Protein AF-A0A7S1SZX0-F1 (afdb_monomer_lite)

Sequence (271 aa):
IRVMHKVGLTDFSFPAIAAAPATEDGSLAFDQLQNITADSVRAFMQRFASEGFFAKKHRCDVIPTANERESNYTGLMLENYRQYVEREKTRLGLSETEIREVDEYSFKKVAQKTWRDVLTLYTCRSCLHSLHLEDTLHKMVRRGDLADLLEEELMIVKVDVALTKTHPTNHIKELPAMKYTSARYRDFPNWFQGSPYEPEDIIQFIRAYHSMRHVEIPGEGPSPFSKKPDQKLHEETLDEELAALSDNLTDEEIEELEALARNVGIKRDEL

Secondary structure (DSSP, 8-state):
-HHHHHTTB-GGG-S--EE--SSSS-EEE--TTS---HHHHHHHHHHHHHH---TT-EEEPPPPPTTTHHHH--HHHHHHHHHHHHHHHHHHT--TTTSEE--HHHHHHHHHS-SSEEEEEEE-TTBHHHHHHHHHHHHHHHHTTTHHHHTTTEEEEEEETTTSPPPTTS---SBSEEEEE-SS-TTS-EE--S-TT-HHHHHHHHHHHHHGGGSPBTTTBS-TT---HHHHHHHHHHHHHHHHHHTT--HHHHHHHHHHHHHHT--TT--

Organism: NCBI:txid63592

pLDDT: mean 73.85, std 13.86, range [40.81, 93.0]

Structure (mmCIF, N/CA/C/O backbone):
data_AF-A0A7S1SZX0-F1
#
_entry.id   AF-A0A7S1SZX0-F1
#
loop_
_atom_site.group_PDB
_atom_site.id
_atom_site.type_symbol
_atom_site.label_atom_id
_atom_site.label_alt_id
_atom_site.label_comp_id
_atom_site.label_asym_id
_atom_site.label_entity_id
_atom_site.label_seq_id
_atom_site.pdbx_PDB_ins_code
_atom_site.Cartn_x
_atom_site.Cartn_y
_atom_site.Cartn_z
_atom_site.occupancy
_atom_site.B_iso_or_equiv
_atom_site.auth_seq_id
_atom_site.auth_comp_id
_atom_site.auth_asym_id
_atom_site.auth_atom_id
_atom_site.pdbx_PDB_model_num
ATOM 1 N N . ILE A 1 1 ? -3.420 -4.126 -22.432 1.00 55.62 1 ILE A N 1
ATOM 2 C CA . ILE A 1 1 ? -4.274 -3.944 -21.230 1.00 55.62 1 ILE A CA 1
ATOM 3 C C . ILE A 1 1 ? -4.473 -5.256 -20.456 1.00 55.62 1 ILE A C 1
ATOM 5 O O . ILE A 1 1 ? -3.985 -5.325 -19.340 1.00 55.62 1 ILE A O 1
ATOM 9 N N . ARG A 1 2 ? -5.048 -6.339 -21.025 1.00 65.00 2 ARG A N 1
ATOM 10 C CA . ARG A 1 2 ? -5.250 -7.615 -20.281 1.00 65.00 2 ARG A CA 1
ATOM 11 C C . ARG A 1 2 ? -3.979 -8.214 -19.655 1.00 65.00 2 ARG A C 1
ATOM 13 O O . ARG A 1 2 ? -4.051 -8.716 -18.545 1.00 65.00 2 ARG A O 1
ATOM 20 N N . VAL A 1 3 ? -2.834 -8.160 -20.344 1.00 74.25 3 VAL A N 1
ATOM 21 C CA . VAL A 1 3 ? -1.563 -8.696 -19.815 1.00 74.25 3 VAL A CA 1
ATOM 22 C C . VAL A 1 3 ? -1.000 -7.814 -18.702 1.00 74.25 3 VAL A C 1
ATOM 24 O O . VAL A 1 3 ? -0.639 -8.345 -17.666 1.00 74.25 3 VAL A O 1
ATOM 27 N N . MET A 1 4 ? -1.005 -6.487 -18.866 1.00 76.81 4 MET A N 1
ATOM 28 C CA . MET A 1 4 ? -0.530 -5.547 -17.838 1.00 76.81 4 MET A CA 1
ATOM 29 C C . MET A 1 4 ? -1.264 -5.724 -16.511 1.00 76.81 4 MET A C 1
ATOM 31 O O . MET A 1 4 ? -0.637 -5.735 -15.460 1.00 76.81 4 MET A O 1
ATOM 35 N N . HIS A 1 5 ? -2.579 -5.946 -16.574 1.00 74.12 5 HIS A N 1
ATOM 36 C CA . HIS A 1 5 ? -3.379 -6.164 -15.375 1.00 74.12 5 HIS A CA 1
ATOM 37 C C . HIS A 1 5 ? -3.003 -7.459 -14.653 1.00 74.12 5 HIS A C 1
ATOM 39 O O . HIS A 1 5 ? -2.970 -7.478 -13.430 1.00 74.12 5 HIS A O 1
ATOM 45 N N . LYS A 1 6 ? -2.674 -8.521 -15.401 1.00 74.88 6 LYS A N 1
ATOM 46 C CA . LYS A 1 6 ? -2.214 -9.793 -14.823 1.00 74.88 6 LYS A CA 1
ATOM 47 C C . LYS A 1 6 ? -0.873 -9.674 -14.106 1.00 74.88 6 LYS A C 1
ATOM 49 O O . LYS A 1 6 ? -0.583 -10.502 -13.253 1.00 74.88 6 LYS A O 1
ATOM 54 N N . VAL A 1 7 ? -0.060 -8.688 -14.485 1.00 80.50 7 VAL A N 1
ATOM 55 C CA . VAL A 1 7 ? 1.277 -8.476 -13.920 1.00 80.50 7 VAL A CA 1
ATOM 56 C C . VAL A 1 7 ? 1.372 -7.255 -13.007 1.00 80.50 7 VAL A C 1
ATOM 58 O O . VAL A 1 7 ? 2.465 -6.902 -12.582 1.00 80.50 7 VAL A O 1
ATOM 61 N N . GLY A 1 8 ? 0.251 -6.602 -12.693 1.00 78.00 8 GLY A N 1
ATOM 62 C CA . GLY A 1 8 ? 0.226 -5.491 -11.741 1.00 78.00 8 GLY A CA 1
ATOM 63 C C . GLY A 1 8 ? 0.706 -4.142 -12.259 1.00 78.00 8 GLY A C 1
ATOM 64 O O . GLY A 1 8 ? 0.993 -3.265 -11.447 1.00 78.00 8 GLY A O 1
ATOM 65 N N . LEU A 1 9 ? 0.814 -3.967 -13.576 1.00 84.31 9 LEU A N 1
ATOM 66 C CA . LEU A 1 9 ? 1.353 -2.754 -14.192 1.00 84.31 9 LEU A CA 1
ATOM 67 C C . LEU A 1 9 ? 0.237 -1.809 -14.652 1.00 84.31 9 LEU A C 1
ATOM 69 O O . LEU A 1 9 ? -0.795 -2.250 -15.171 1.00 84.31 9 LEU A O 1
ATOM 73 N N . THR A 1 10 ? 0.476 -0.507 -14.514 1.00 82.38 10 THR A N 1
ATOM 74 C CA . THR A 1 10 ? -0.382 0.571 -15.017 1.00 82.38 10 THR A CA 1
ATOM 75 C C . THR A 1 10 ? 0.235 1.239 -16.251 1.00 82.38 10 THR A C 1
ATOM 77 O O . THR A 1 10 ? 1.320 0.892 -16.712 1.00 82.38 10 THR A O 1
ATOM 80 N N . ASP A 1 11 ? -0.483 2.181 -16.856 1.00 82.00 11 ASP A N 1
ATOM 81 C CA . ASP A 1 11 ? 0.011 2.992 -17.975 1.00 82.00 11 ASP A CA 1
ATOM 82 C C . ASP A 1 11 ? 1.221 3.860 -17.596 1.00 82.00 11 ASP A C 1
ATOM 84 O O . ASP A 1 11 ? 2.090 4.099 -18.432 1.00 82.00 11 ASP A O 1
ATOM 88 N N . PHE A 1 12 ? 1.308 4.279 -16.332 1.00 82.94 12 PHE A N 1
ATOM 89 C CA . PHE A 1 12 ? 2.461 5.003 -15.798 1.00 82.94 12 PHE A CA 1
ATOM 90 C C . PHE A 1 12 ? 3.748 4.174 -15.830 1.00 82.94 12 PHE A C 1
ATOM 92 O O . PHE A 1 12 ? 4.839 4.729 -15.910 1.00 82.94 12 PHE A O 1
ATOM 99 N N . SER A 1 13 ? 3.629 2.846 -15.808 1.00 78.69 13 SER A N 1
ATOM 100 C CA . SER A 1 13 ? 4.773 1.948 -15.711 1.00 78.69 13 SER A CA 1
ATOM 101 C C . SER A 1 13 ? 5.669 1.932 -16.948 1.00 78.69 13 SER A C 1
ATOM 103 O O . SER A 1 13 ? 6.699 1.276 -16.900 1.00 78.69 13 SER A O 1
ATOM 105 N N . PHE A 1 14 ? 5.282 2.531 -18.080 1.00 80.75 14 PHE A N 1
ATOM 106 C CA . PHE A 1 14 ? 6.034 2.393 -19.329 1.00 80.75 14 PHE A CA 1
ATOM 107 C C . PHE A 1 14 ? 7.271 3.308 -19.390 1.00 80.75 14 PHE A C 1
ATOM 109 O O . PHE A 1 14 ? 7.132 4.517 -19.209 1.00 80.75 14 PHE A O 1
ATOM 116 N N . PRO A 1 15 ? 8.457 2.781 -19.768 1.00 84.25 15 PRO A N 1
ATOM 117 C CA . PRO A 1 15 ? 8.769 1.378 -20.085 1.00 84.25 15 PRO A CA 1
ATOM 118 C C . PRO A 1 15 ? 8.777 0.474 -18.840 1.00 84.25 15 PRO A C 1
ATOM 120 O O . PRO A 1 15 ? 9.346 0.849 -17.825 1.00 84.25 15 PRO A O 1
ATOM 123 N N . ALA A 1 16 ? 8.188 -0.727 -18.938 1.00 84.75 16 ALA A N 1
ATOM 124 C CA . ALA A 1 16 ? 7.945 -1.604 -17.789 1.00 84.75 16 ALA A CA 1
ATOM 125 C C . ALA A 1 16 ? 8.627 -2.972 -17.920 1.00 84.75 16 ALA A C 1
ATOM 127 O O . ALA A 1 16 ? 8.722 -3.524 -19.019 1.00 84.75 16 ALA A O 1
ATOM 128 N N . ILE A 1 17 ? 9.010 -3.557 -16.783 1.00 87.06 17 ILE A N 1
ATOM 129 C CA . ILE A 1 17 ? 9.506 -4.934 -16.677 1.00 87.06 17 ILE A CA 1
ATOM 130 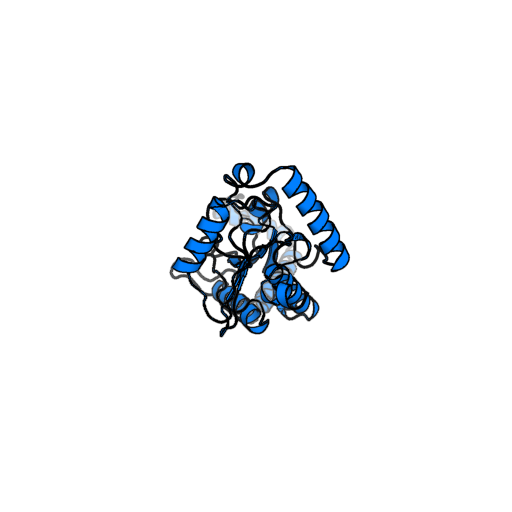C C . ILE A 1 17 ? 8.666 -5.674 -15.636 1.00 87.06 17 ILE A C 1
ATOM 132 O O . ILE A 1 17 ? 8.388 -5.157 -14.556 1.00 87.06 17 ILE A O 1
ATOM 136 N N . ALA A 1 18 ? 8.252 -6.892 -15.964 1.00 86.81 18 ALA A N 1
ATOM 137 C CA . ALA A 1 18 ? 7.593 -7.792 -15.031 1.00 86.81 18 ALA A CA 1
ATOM 138 C C . ALA A 1 18 ? 7.922 -9.245 -15.379 1.00 86.81 18 ALA A C 1
ATOM 140 O O . ALA A 1 18 ? 8.183 -9.573 -16.539 1.00 86.81 18 ALA A O 1
ATOM 141 N N . ALA A 1 19 ? 7.877 -10.109 -14.372 1.00 84.12 19 ALA A N 1
ATOM 142 C CA . ALA A 1 19 ? 8.055 -11.545 -14.499 1.00 84.12 19 ALA A CA 1
ATOM 143 C C . ALA A 1 19 ? 6.783 -12.265 -14.038 1.00 84.12 19 ALA A C 1
ATOM 145 O O . ALA A 1 19 ? 6.206 -11.933 -13.002 1.00 84.12 19 ALA A O 1
ATOM 146 N N . ALA A 1 20 ? 6.347 -13.260 -14.808 1.00 80.81 20 ALA A N 1
ATOM 147 C CA . ALA A 1 20 ? 5.232 -14.129 -14.456 1.00 80.81 20 ALA A CA 1
ATOM 148 C C . ALA A 1 20 ? 5.532 -15.564 -14.925 1.00 80.81 20 ALA A C 1
ATOM 150 O O . ALA A 1 20 ? 6.034 -15.736 -16.042 1.00 80.81 20 ALA A O 1
ATOM 151 N N . PRO A 1 21 ? 5.261 -16.590 -14.101 1.00 77.06 21 PRO A N 1
ATOM 152 C CA . PRO A 1 21 ? 5.378 -17.979 -14.520 1.00 77.06 21 PRO A CA 1
ATOM 153 C C . PRO A 1 21 ? 4.347 -18.319 -15.606 1.00 77.06 21 PRO A C 1
ATOM 155 O O . PRO A 1 21 ? 3.268 -17.739 -15.678 1.00 77.06 21 PRO A O 1
ATOM 158 N N . ALA A 1 22 ? 4.679 -19.283 -16.468 1.00 75.25 22 ALA A N 1
ATOM 159 C CA . ALA A 1 22 ? 3.806 -19.688 -17.573 1.00 75.25 22 ALA A CA 1
ATOM 160 C C . ALA A 1 22 ? 2.609 -20.552 -17.129 1.00 75.25 22 ALA A C 1
ATOM 162 O O . ALA A 1 22 ? 1.610 -20.623 -17.841 1.00 75.25 22 ALA A O 1
ATOM 163 N N . THR A 1 23 ? 2.727 -21.236 -15.988 1.00 67.00 23 THR A N 1
ATOM 164 C CA . THR A 1 23 ? 1.816 -22.310 -15.552 1.00 67.00 23 THR A CA 1
ATOM 165 C C . THR A 1 23 ? 1.086 -22.020 -14.246 1.00 67.00 23 THR A C 1
ATOM 167 O O . THR A 1 23 ? 0.228 -22.806 -13.857 1.00 67.00 23 THR A O 1
ATOM 170 N N . GLU A 1 24 ? 1.423 -20.931 -13.560 1.00 65.94 24 GLU A N 1
ATOM 171 C CA . GLU A 1 24 ? 0.892 -20.605 -12.238 1.00 65.94 24 GLU A CA 1
ATOM 172 C C . GLU A 1 24 ? 0.356 -19.177 -12.195 1.00 65.94 24 GLU A C 1
ATOM 174 O O . GLU A 1 24 ? 0.802 -18.304 -12.941 1.00 65.94 24 GLU A O 1
ATOM 179 N N . ASP A 1 25 ? -0.592 -18.942 -11.292 1.00 67.00 25 ASP A N 1
ATOM 180 C CA . ASP A 1 25 ? -1.078 -17.601 -11.001 1.00 67.00 25 ASP A CA 1
ATOM 181 C C . ASP A 1 25 ? -0.071 -16.884 -10.095 1.00 67.00 25 ASP A C 1
ATOM 183 O O . ASP A 1 25 ? 0.244 -17.348 -8.997 1.00 67.00 25 ASP A O 1
ATOM 187 N N . GLY A 1 26 ? 0.442 -15.746 -10.554 1.00 72.19 26 GLY A N 1
ATOM 188 C CA . GLY A 1 26 ? 1.372 -14.911 -9.803 1.00 72.19 26 GLY A CA 1
ATOM 189 C C . GLY A 1 26 ? 2.176 -13.995 -10.716 1.00 72.19 26 GLY A C 1
ATOM 190 O O . GLY A 1 26 ? 2.319 -14.244 -11.914 1.00 72.19 26 GLY A O 1
ATOM 191 N N . SER A 1 27 ? 2.693 -12.904 -10.162 1.00 79.38 27 SER A N 1
ATOM 192 C CA . SER A 1 27 ? 3.525 -11.968 -10.920 1.00 79.38 27 SER A CA 1
ATOM 193 C C . SER A 1 27 ? 4.370 -11.097 -10.005 1.00 79.38 27 SER A C 1
ATOM 195 O O . SER A 1 27 ? 3.894 -10.668 -8.949 1.00 79.38 27 SER A O 1
ATOM 197 N N . LEU A 1 28 ? 5.564 -10.748 -10.473 1.00 81.62 28 LEU A N 1
ATOM 198 C CA . LEU A 1 28 ? 6.422 -9.741 -9.866 1.00 81.62 28 LEU A CA 1
ATOM 199 C C . LEU A 1 28 ? 6.639 -8.590 -10.853 1.00 81.62 28 LEU A C 1
ATOM 201 O O . LEU A 1 28 ? 7.122 -8.811 -11.965 1.00 81.62 28 LEU A O 1
ATOM 205 N N . ALA A 1 29 ? 6.284 -7.374 -10.453 1.00 83.56 29 ALA A N 1
ATOM 206 C CA . ALA A 1 29 ? 6.548 -6.159 -11.221 1.00 83.56 29 ALA A CA 1
ATOM 207 C C . ALA A 1 29 ? 7.809 -5.454 -10.710 1.00 83.56 29 ALA A C 1
ATOM 209 O O . ALA A 1 29 ? 7.965 -5.290 -9.500 1.00 83.56 29 ALA A O 1
ATOM 210 N N . PHE A 1 30 ? 8.668 -5.014 -11.635 1.00 83.62 30 PHE A N 1
ATOM 211 C CA . PHE A 1 30 ? 9.829 -4.167 -11.348 1.00 83.62 30 PHE A CA 1
ATOM 212 C C . PHE A 1 30 ? 9.393 -2.814 -10.763 1.00 83.62 30 PHE A C 1
ATOM 214 O O . PHE A 1 30 ? 8.294 -2.339 -11.064 1.00 83.62 30 PHE A O 1
ATOM 221 N N . ASP A 1 31 ? 10.257 -2.184 -9.960 1.00 80.25 31 ASP A N 1
ATOM 222 C CA . ASP A 1 31 ? 10.017 -0.835 -9.441 1.00 80.25 31 ASP A CA 1
ATOM 223 C C . ASP A 1 31 ? 9.892 0.175 -10.591 1.00 80.25 31 ASP A C 1
ATOM 225 O O . ASP A 1 31 ? 10.854 0.543 -11.260 1.00 80.25 31 ASP A O 1
ATOM 229 N N . GLN A 1 32 ? 8.669 0.649 -10.802 1.00 77.06 32 GLN A N 1
ATOM 230 C CA . GLN A 1 32 ? 8.299 1.505 -11.925 1.00 77.06 32 GLN A CA 1
ATOM 231 C C . GLN A 1 32 ? 8.846 2.931 -11.816 1.00 77.06 32 GLN A C 1
ATOM 233 O O . GLN A 1 32 ? 8.782 3.690 -12.780 1.00 77.06 32 GLN A O 1
ATOM 238 N N . LEU A 1 33 ? 9.337 3.315 -10.639 1.00 78.12 33 LEU A N 1
ATOM 239 C CA . LEU A 1 33 ? 9.946 4.621 -10.408 1.00 78.12 33 LEU A CA 1
ATOM 240 C C . LEU A 1 33 ? 11.469 4.576 -10.562 1.00 78.12 33 LEU A C 1
ATOM 242 O O . LEU A 1 33 ? 12.102 5.627 -10.679 1.00 78.12 33 LEU A O 1
ATOM 246 N N . GLN A 1 34 ? 12.064 3.381 -10.585 1.00 79.50 34 GLN A N 1
ATOM 247 C CA . GLN A 1 34 ? 13.497 3.206 -10.763 1.00 79.50 34 GLN A CA 1
ATOM 248 C C . GLN A 1 34 ? 13.876 3.249 -12.248 1.00 79.50 34 GLN A C 1
ATOM 250 O O . GLN A 1 34 ? 13.193 2.708 -13.117 1.00 79.50 34 GLN A O 1
ATOM 255 N N . ASN A 1 35 ? 15.026 3.852 -12.552 1.00 80.06 35 ASN A N 1
ATOM 256 C CA . ASN A 1 35 ? 15.583 3.792 -13.900 1.00 80.06 35 ASN A CA 1
ATOM 257 C C . ASN A 1 35 ? 15.898 2.343 -14.306 1.00 80.06 35 ASN A C 1
ATOM 259 O O . ASN A 1 35 ? 16.597 1.608 -13.598 1.00 80.06 35 ASN A O 1
ATOM 263 N N . ILE A 1 36 ? 15.451 1.963 -15.502 1.00 84.56 36 ILE A N 1
ATOM 264 C CA . ILE A 1 36 ? 15.788 0.675 -16.106 1.00 84.56 36 ILE A CA 1
ATOM 265 C C . ILE A 1 36 ? 17.223 0.744 -16.631 1.00 84.56 36 ILE A C 1
ATOM 267 O O . ILE A 1 36 ? 17.510 1.385 -17.642 1.00 84.56 36 ILE A O 1
ATOM 271 N N . THR A 1 37 ? 18.130 0.066 -15.935 1.00 86.75 37 THR A N 1
ATOM 272 C CA . THR A 1 37 ? 19.538 -0.089 -16.306 1.00 86.75 37 THR A CA 1
ATOM 273 C C . THR A 1 37 ? 19.906 -1.569 -16.293 1.00 86.75 37 THR A C 1
ATOM 275 O O . THR A 1 37 ? 19.197 -2.395 -15.723 1.00 86.75 37 THR A O 1
ATOM 278 N N . ALA A 1 38 ? 21.031 -1.935 -16.909 1.00 88.31 38 ALA A N 1
ATOM 279 C CA . ALA A 1 38 ? 21.483 -3.327 -16.903 1.00 88.31 38 ALA A CA 1
ATOM 280 C C . ALA A 1 38 ? 21.668 -3.877 -15.474 1.00 88.31 38 ALA A C 1
ATOM 282 O O . ALA A 1 38 ? 21.374 -5.046 -15.225 1.00 88.31 38 ALA A O 1
ATOM 283 N N . ASP A 1 39 ? 22.117 -3.038 -14.537 1.00 86.75 39 ASP A N 1
ATOM 284 C CA . ASP A 1 39 ? 22.346 -3.445 -13.152 1.00 86.75 39 ASP A CA 1
ATOM 285 C C . ASP A 1 39 ? 21.042 -3.554 -12.354 1.00 86.75 39 ASP A C 1
ATOM 287 O O . ASP A 1 39 ? 20.872 -4.537 -11.631 1.00 86.75 39 ASP A O 1
ATOM 291 N N . SER A 1 40 ? 20.090 -2.626 -12.529 1.00 84.88 40 SER A N 1
ATOM 292 C CA . SER A 1 40 ? 18.790 -2.718 -11.846 1.00 84.88 40 SER A CA 1
ATOM 293 C C . SER A 1 40 ? 17.972 -3.912 -12.344 1.00 84.88 40 SER A C 1
ATOM 295 O O . SER A 1 40 ? 17.401 -4.652 -11.543 1.00 84.88 40 SER A O 1
ATOM 297 N N . VAL A 1 41 ? 18.022 -4.204 -13.648 1.00 87.94 41 VAL A N 1
ATOM 298 C CA . VAL A 1 41 ? 17.414 -5.416 -14.218 1.00 87.94 41 VAL A CA 1
ATOM 299 C C . VAL A 1 41 ? 18.107 -6.682 -13.716 1.00 87.94 41 VAL A C 1
ATOM 301 O O . VAL A 1 41 ? 17.434 -7.660 -13.395 1.00 87.94 41 VAL A O 1
ATOM 304 N N . ARG A 1 42 ? 19.442 -6.693 -13.602 1.00 88.88 42 ARG A N 1
ATOM 305 C CA . ARG A 1 42 ? 20.165 -7.847 -13.045 1.00 88.88 42 ARG A CA 1
ATOM 306 C C . ARG A 1 42 ? 19.752 -8.110 -11.598 1.00 88.88 42 ARG A C 1
ATOM 308 O O . ARG A 1 42 ? 19.496 -9.264 -11.262 1.00 88.88 42 ARG A O 1
ATOM 315 N N . ALA A 1 43 ? 19.659 -7.0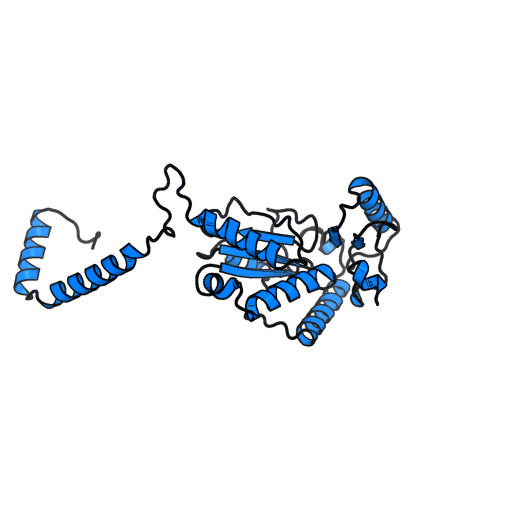67 -10.775 1.00 83.94 43 ALA A N 1
ATOM 316 C CA . ALA A 1 43 ? 19.216 -7.178 -9.387 1.00 83.94 43 ALA A CA 1
ATOM 317 C C . ALA A 1 43 ? 17.781 -7.725 -9.294 1.00 83.94 43 ALA A C 1
ATOM 319 O O . ALA A 1 43 ? 17.532 -8.669 -8.545 1.00 83.94 43 ALA A O 1
ATOM 320 N N . PHE A 1 44 ? 16.868 -7.212 -10.125 1.00 84.69 44 PHE A N 1
ATOM 321 C CA . PHE A 1 44 ? 15.498 -7.717 -10.235 1.00 84.69 44 PHE A CA 1
ATOM 322 C C . PHE A 1 44 ? 15.448 -9.209 -10.582 1.00 84.69 44 PHE A C 1
ATOM 324 O O . PHE A 1 44 ? 14.784 -9.992 -9.907 1.00 84.69 44 PHE A O 1
ATOM 331 N N . MET A 1 45 ? 16.203 -9.631 -11.601 1.00 86.31 45 MET A N 1
ATOM 332 C CA . MET A 1 45 ? 16.237 -11.031 -12.032 1.00 86.31 45 MET A CA 1
ATOM 333 C C . MET A 1 45 ? 16.874 -11.955 -10.986 1.00 86.31 45 MET A C 1
ATOM 335 O O . MET A 1 45 ? 16.423 -13.086 -10.815 1.00 86.31 45 MET A O 1
ATOM 339 N N . GLN A 1 46 ? 17.903 -11.490 -10.271 1.00 85.75 46 GLN A N 1
ATOM 340 C CA . GLN A 1 46 ? 18.510 -12.238 -9.165 1.00 85.75 46 GLN A CA 1
ATOM 341 C C . GLN A 1 46 ? 17.520 -12.438 -8.020 1.00 85.75 46 GLN A C 1
ATOM 343 O O . GLN A 1 46 ? 17.388 -13.554 -7.523 1.00 85.75 46 GLN A O 1
ATOM 348 N N . ARG A 1 47 ? 16.787 -11.382 -7.652 1.00 78.38 47 ARG A N 1
ATOM 349 C CA . ARG A 1 47 ? 15.744 -11.449 -6.629 1.00 78.38 47 ARG A CA 1
ATOM 350 C C . ARG A 1 47 ? 14.621 -12.396 -7.036 1.00 78.38 47 ARG A C 1
ATOM 352 O O . ARG A 1 47 ? 14.236 -13.258 -6.251 1.00 78.38 47 ARG A O 1
ATOM 359 N N . PHE A 1 48 ? 14.158 -12.286 -8.280 1.00 79.62 48 PHE A N 1
ATOM 360 C CA . PHE A 1 48 ? 13.181 -13.209 -8.851 1.00 79.62 48 PHE A CA 1
ATOM 361 C C . PHE A 1 48 ? 13.658 -14.668 -8.758 1.00 79.62 48 PHE A C 1
ATOM 363 O O . PHE A 1 48 ? 12.890 -15.542 -8.364 1.00 79.62 48 PHE A O 1
ATOM 370 N N . ALA A 1 49 ? 14.934 -14.931 -9.051 1.00 83.62 49 ALA A N 1
ATOM 371 C CA . ALA A 1 49 ? 15.507 -16.271 -8.962 1.00 83.62 49 ALA A CA 1
ATOM 372 C C . ALA A 1 49 ? 15.652 -16.788 -7.517 1.00 83.62 49 ALA A C 1
ATOM 374 O O . ALA A 1 49 ? 15.510 -17.989 -7.298 1.00 83.62 4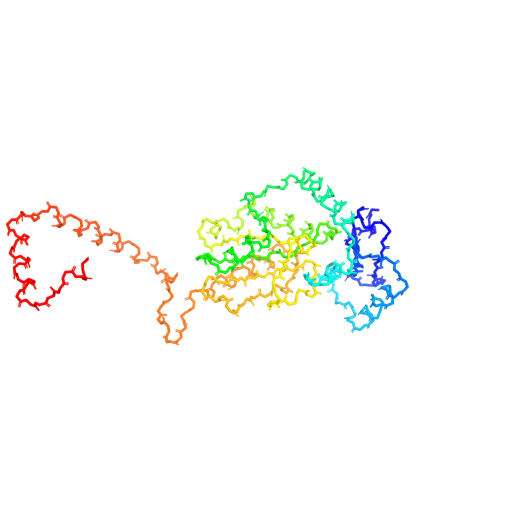9 ALA A O 1
ATOM 375 N N . SER A 1 50 ? 15.939 -15.920 -6.539 1.00 81.94 50 SER A N 1
ATOM 376 C CA . SER A 1 50 ? 16.140 -16.325 -5.139 1.00 81.94 50 SER A CA 1
ATOM 377 C C . SER A 1 50 ? 14.850 -16.436 -4.328 1.00 81.94 50 SER A C 1
ATOM 379 O O . SER A 1 50 ? 14.737 -17.317 -3.482 1.00 81.94 50 SER A O 1
ATOM 381 N N . GLU A 1 51 ? 13.898 -15.524 -4.538 1.00 74.56 51 GLU A N 1
ATOM 382 C CA . GLU A 1 51 ? 12.638 -15.483 -3.781 1.00 74.56 51 GLU A CA 1
ATOM 383 C C . GLU A 1 51 ? 11.552 -16.355 -4.422 1.00 74.56 51 GLU A C 1
ATOM 385 O O . GLU A 1 51 ? 10.635 -16.801 -3.730 1.00 74.56 51 GLU A O 1
ATOM 390 N N . GLY A 1 52 ? 11.666 -16.622 -5.727 1.00 67.50 52 GLY A N 1
ATOM 391 C CA . GLY A 1 52 ? 10.673 -17.362 -6.495 1.00 67.50 52 GLY A CA 1
ATOM 392 C C . GLY A 1 52 ? 9.307 -16.671 -6.529 1.00 67.50 52 GLY A C 1
ATOM 393 O O . GLY A 1 52 ? 9.152 -15.490 -6.212 1.00 67.50 52 GLY A O 1
ATOM 394 N N . PHE A 1 53 ? 8.288 -17.432 -6.922 1.00 68.06 53 PHE A N 1
ATOM 395 C CA . PHE A 1 53 ? 6.886 -17.056 -6.769 1.00 68.06 53 PHE A CA 1
ATOM 396 C C . PHE A 1 53 ? 6.225 -17.990 -5.756 1.00 68.06 53 PHE A C 1
ATOM 398 O O . PHE A 1 53 ? 6.509 -19.184 -5.701 1.00 68.06 53 PHE A O 1
ATOM 405 N N . PHE A 1 54 ? 5.306 -17.443 -4.967 1.00 59.94 54 PHE A N 1
ATOM 406 C CA . PHE A 1 54 ? 4.297 -18.253 -4.297 1.00 59.94 54 PHE A CA 1
ATOM 407 C C . PHE A 1 54 ? 3.034 -18.177 -5.147 1.00 59.94 54 PHE A C 1
ATOM 409 O O . PHE A 1 54 ? 2.640 -17.076 -5.543 1.00 59.94 54 PHE A O 1
ATOM 416 N N . ALA A 1 55 ? 2.393 -19.316 -5.400 1.00 54.41 55 ALA A N 1
ATOM 417 C CA . ALA A 1 55 ? 1.114 -19.352 -6.097 1.00 54.41 55 ALA A CA 1
ATOM 418 C C . ALA A 1 55 ? 0.129 -18.344 -5.473 1.00 54.41 55 ALA A C 1
ATOM 420 O O . ALA A 1 55 ? 0.019 -18.245 -4.247 1.00 54.41 55 ALA A O 1
ATOM 421 N N . LYS A 1 56 ? -0.572 -17.594 -6.330 1.00 57.2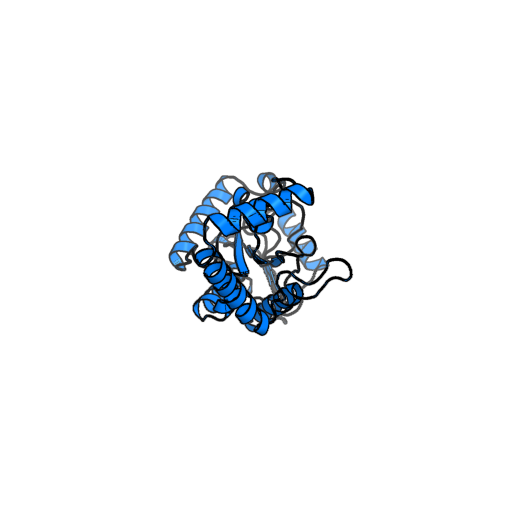8 56 LYS A N 1
ATOM 422 C CA . LYS A 1 56 ? -1.525 -16.519 -5.994 1.00 57.28 56 LYS A CA 1
ATOM 423 C C . LYS A 1 56 ? -0.915 -15.244 -5.400 1.00 57.28 56 LYS A C 1
ATOM 425 O O . LYS A 1 56 ? -1.665 -14.354 -4.998 1.00 57.28 56 LYS A O 1
ATOM 430 N N . LYS A 1 57 ? 0.415 -15.102 -5.349 1.00 64.38 57 LYS A N 1
ATOM 431 C CA . LYS A 1 57 ? 1.044 -13.852 -4.899 1.00 64.38 57 LYS A CA 1
ATOM 432 C C . LYS A 1 57 ? 1.349 -12.929 -6.075 1.00 64.38 57 LYS A C 1
ATOM 434 O O . LYS A 1 57 ? 2.121 -13.241 -6.979 1.00 64.38 57 LYS A O 1
ATOM 439 N N . HIS A 1 58 ? 0.742 -11.756 -6.009 1.00 68.44 58 HIS A N 1
ATOM 440 C CA . HIS A 1 58 ? 0.911 -10.648 -6.932 1.00 68.44 58 HIS A CA 1
ATOM 441 C C . HIS A 1 58 ? 1.630 -9.524 -6.192 1.00 68.44 58 HIS A C 1
ATOM 443 O O . HIS A 1 58 ? 1.090 -8.991 -5.224 1.00 68.44 58 HIS A O 1
ATOM 449 N N . ARG A 1 59 ? 2.863 -9.207 -6.596 1.00 71.69 59 ARG A N 1
ATOM 450 C CA . ARG A 1 59 ? 3.746 -8.310 -5.839 1.00 71.69 59 ARG A CA 1
ATOM 451 C C . ARG A 1 59 ? 4.353 -7.247 -6.741 1.00 71.69 59 ARG A C 1
ATOM 453 O O . ARG A 1 59 ? 4.728 -7.522 -7.880 1.00 71.69 59 ARG A O 1
ATOM 460 N N . CYS A 1 60 ? 4.445 -6.037 -6.216 1.00 72.94 60 CYS A N 1
ATOM 461 C CA . CYS A 1 60 ? 5.264 -4.974 -6.779 1.00 72.94 60 CYS A CA 1
ATOM 462 C C . CYS A 1 60 ? 6.531 -4.843 -5.930 1.00 72.94 60 CYS A C 1
ATOM 464 O O . CYS A 1 60 ? 6.459 -4.963 -4.700 1.00 72.94 60 CYS A O 1
ATOM 466 N N . ASP A 1 61 ? 7.675 -4.663 -6.594 1.00 67.38 61 ASP A N 1
ATOM 467 C CA . ASP A 1 61 ? 8.965 -4.574 -5.918 1.00 67.38 61 ASP A CA 1
ATOM 468 C C . ASP A 1 61 ? 9.058 -3.386 -4.959 1.00 67.38 61 ASP A C 1
ATOM 470 O O . ASP A 1 61 ? 8.328 -2.397 -5.061 1.00 67.38 61 ASP A O 1
ATOM 474 N N . VAL A 1 62 ? 9.946 -3.546 -3.976 1.00 62.78 62 VAL A N 1
ATOM 475 C CA . VAL A 1 62 ? 10.141 -2.609 -2.873 1.00 62.78 62 VAL A CA 1
ATOM 476 C C . VAL A 1 62 ? 10.575 -1.258 -3.405 1.00 62.78 62 VAL A C 1
ATOM 478 O O . VAL A 1 62 ? 11.574 -1.140 -4.107 1.00 62.78 62 VAL A O 1
ATOM 481 N N . ILE A 1 63 ? 9.843 -0.241 -2.973 1.00 60.59 63 ILE A N 1
ATOM 482 C CA . ILE A 1 63 ? 10.251 1.145 -3.114 1.00 60.59 63 ILE A CA 1
ATOM 483 C C . ILE A 1 63 ? 11.416 1.392 -2.138 1.00 60.59 63 ILE A C 1
ATOM 485 O O . ILE A 1 63 ? 11.301 1.008 -0.969 1.00 60.59 63 ILE A O 1
ATOM 489 N N . PRO A 1 64 ? 12.524 2.014 -2.583 1.00 57.38 64 PRO A N 1
ATOM 490 C CA . PRO A 1 64 ? 13.696 2.303 -1.771 1.00 57.38 64 PRO A CA 1
ATOM 491 C C . PRO A 1 64 ? 13.309 2.944 -0.441 1.00 57.38 64 PRO A C 1
ATOM 493 O O . PRO A 1 64 ? 12.371 3.748 -0.362 1.00 57.38 64 PRO A O 1
ATOM 496 N N . THR A 1 65 ? 14.052 2.616 0.615 1.00 55.38 65 THR A N 1
ATOM 497 C CA . THR A 1 65 ? 13.831 3.230 1.927 1.00 55.38 65 THR A CA 1
ATOM 498 C C . THR A 1 65 ? 13.957 4.756 1.839 1.00 55.38 65 THR A C 1
ATOM 500 O O . THR A 1 65 ? 14.531 5.307 0.899 1.00 55.38 65 THR A O 1
ATOM 503 N N . ALA A 1 66 ? 13.453 5.480 2.842 1.00 53.91 66 ALA A N 1
ATOM 504 C CA . ALA A 1 66 ? 13.480 6.947 2.861 1.00 53.91 66 ALA A CA 1
ATOM 505 C C . ALA A 1 66 ? 14.878 7.570 2.623 1.00 53.91 66 ALA A C 1
ATOM 507 O O . ALA A 1 66 ? 14.954 8.700 2.145 1.00 53.91 66 ALA A O 1
ATOM 508 N N . ASN A 1 67 ? 15.955 6.834 2.922 1.00 55.66 67 ASN A N 1
ATOM 509 C CA . ASN A 1 67 ? 17.347 7.247 2.707 1.00 55.66 67 ASN A CA 1
ATOM 510 C C . ASN A 1 67 ? 17.863 6.926 1.295 1.00 55.66 67 ASN A C 1
ATOM 512 O O . ASN A 1 67 ? 18.794 7.557 0.811 1.00 55.66 67 ASN A O 1
ATOM 516 N N . GLU A 1 68 ? 17.268 5.937 0.639 1.00 61.31 68 GLU A N 1
ATOM 517 C CA . GLU A 1 68 ? 17.646 5.467 -0.694 1.00 61.31 68 GLU A CA 1
ATOM 518 C C . GLU A 1 68 ? 16.797 6.138 -1.784 1.00 61.31 68 GLU A C 1
ATOM 520 O O . GLU A 1 68 ? 17.104 6.037 -2.968 1.00 61.31 68 GLU A O 1
ATOM 525 N N . ARG A 1 69 ? 15.729 6.853 -1.410 1.00 67.19 69 ARG A N 1
ATOM 526 C CA . ARG A 1 69 ? 14.844 7.531 -2.363 1.00 67.19 69 ARG A CA 1
ATOM 527 C C . ARG A 1 69 ? 15.582 8.567 -3.208 1.00 67.19 69 ARG A C 1
ATOM 529 O O . ARG A 1 69 ? 15.400 8.593 -4.417 1.00 67.19 69 ARG A O 1
ATOM 536 N N . GLU A 1 70 ? 16.418 9.397 -2.587 1.00 66.69 70 GLU A N 1
ATOM 537 C CA . GLU A 1 70 ? 17.157 10.462 -3.287 1.00 66.69 70 GLU A CA 1
ATOM 538 C C . GLU A 1 70 ? 18.229 9.907 -4.234 1.00 66.69 70 GLU A C 1
ATOM 540 O O . GLU A 1 70 ? 18.554 10.542 -5.234 1.00 66.69 70 GLU A O 1
ATOM 545 N N . SER A 1 71 ? 18.757 8.712 -3.950 1.00 67.75 71 SER A N 1
ATOM 546 C CA . SER A 1 71 ? 19.731 8.041 -4.814 1.00 67.75 71 SER A CA 1
ATOM 547 C C . SER A 1 71 ? 19.086 7.207 -5.924 1.00 67.75 71 SER A C 1
ATOM 549 O O . SER A 1 71 ? 19.738 6.954 -6.935 1.00 67.75 71 SER A O 1
ATOM 551 N N . ASN A 1 72 ? 17.822 6.798 -5.770 1.00 70.94 72 ASN A N 1
ATOM 552 C CA . ASN A 1 72 ? 17.125 5.951 -6.741 1.00 70.94 72 ASN A CA 1
ATOM 553 C C . ASN A 1 72 ? 16.140 6.712 -7.636 1.00 70.94 72 ASN A C 1
ATOM 555 O O . ASN A 1 72 ? 15.949 6.307 -8.783 1.00 70.94 72 ASN A O 1
ATOM 559 N N . TYR A 1 73 ? 15.540 7.804 -7.152 1.00 78.75 73 TYR A N 1
ATOM 560 C CA . TYR A 1 73 ? 14.525 8.568 -7.879 1.00 78.75 73 TYR A CA 1
ATOM 561 C C . TYR A 1 73 ? 14.959 10.007 -8.121 1.00 78.75 73 TYR A C 1
ATOM 563 O O . TYR A 1 73 ? 15.444 10.704 -7.232 1.00 78.75 73 TYR A O 1
ATOM 571 N N . THR A 1 74 ? 14.710 10.490 -9.335 1.00 80.44 74 THR A N 1
ATOM 572 C CA . THR A 1 74 ? 14.922 11.904 -9.656 1.00 80.44 74 THR A CA 1
ATOM 573 C C . THR A 1 74 ? 13.739 12.750 -9.179 1.00 80.44 74 THR A C 1
ATOM 575 O O . THR A 1 74 ? 12.599 12.281 -9.131 1.00 80.44 74 THR A O 1
ATOM 578 N N . GLY A 1 75 ? 13.979 14.034 -8.887 1.00 80.94 75 GLY A N 1
ATOM 579 C CA . GLY A 1 75 ? 12.902 14.970 -8.539 1.00 80.94 75 GLY A CA 1
ATOM 580 C C . GLY A 1 75 ? 11.822 15.074 -9.626 1.00 80.94 75 GLY A C 1
ATOM 581 O O . GLY A 1 75 ? 10.640 15.157 -9.308 1.00 80.94 75 GLY A O 1
ATOM 582 N N . LEU A 1 76 ? 12.215 14.977 -10.902 1.00 84.38 76 LEU A N 1
ATOM 583 C CA . LEU A 1 76 ? 11.292 14.973 -12.041 1.00 84.38 76 LEU A CA 1
ATOM 584 C C . LEU A 1 76 ? 10.394 13.724 -12.064 1.00 84.38 76 LEU A C 1
ATOM 586 O O . LEU A 1 76 ? 9.202 13.836 -12.333 1.00 84.38 76 LEU A O 1
ATOM 590 N N . MET A 1 77 ? 10.940 12.540 -11.764 1.00 83.31 77 MET A N 1
ATOM 591 C CA . MET A 1 77 ? 10.160 11.295 -11.704 1.00 83.31 77 MET A CA 1
ATOM 592 C C . MET A 1 77 ? 9.109 11.337 -10.597 1.00 83.31 77 MET A C 1
ATOM 594 O O . MET A 1 77 ? 7.957 10.980 -10.836 1.00 83.31 77 MET A O 1
ATOM 598 N N . LEU A 1 78 ? 9.486 11.819 -9.410 1.00 83.19 78 LEU A N 1
ATOM 599 C CA . LEU A 1 78 ? 8.548 11.983 -8.299 1.00 83.19 78 LEU A CA 1
ATOM 600 C C . LEU A 1 78 ? 7.452 12.998 -8.624 1.00 83.19 78 LEU A C 1
ATOM 602 O O . LEU A 1 78 ? 6.302 12.782 -8.258 1.00 83.19 78 LEU A O 1
ATOM 606 N N . GLU A 1 79 ? 7.780 14.075 -9.335 1.00 86.19 79 GLU A N 1
ATOM 607 C CA . GLU A 1 79 ? 6.790 15.071 -9.736 1.00 86.19 79 GLU A CA 1
ATOM 608 C C . GLU A 1 79 ? 5.801 14.525 -10.775 1.00 86.19 79 GLU A C 1
ATOM 610 O O . GLU A 1 79 ? 4.588 14.654 -10.604 1.00 86.19 79 GLU A O 1
ATOM 615 N N . ASN A 1 80 ? 6.294 13.817 -11.795 1.00 87.00 80 ASN A N 1
ATOM 616 C CA . ASN A 1 80 ? 5.439 13.119 -12.760 1.00 87.00 80 ASN A CA 1
ATOM 617 C C . ASN A 1 80 ? 4.534 12.092 -12.065 1.00 87.00 80 ASN A C 1
ATOM 619 O O . ASN A 1 80 ? 3.357 11.955 -12.403 1.00 87.00 80 ASN A O 1
ATOM 623 N N . TYR A 1 81 ? 5.075 11.385 -11.073 1.00 87.25 81 TYR A N 1
ATOM 624 C CA . TYR A 1 81 ? 4.314 10.434 -10.278 1.00 87.25 81 TYR A CA 1
ATOM 625 C C . TYR A 1 81 ? 3.231 11.117 -9.432 1.00 87.25 81 TYR A C 1
ATOM 627 O O . TYR A 1 81 ? 2.098 10.643 -9.414 1.00 87.25 81 TYR A O 1
ATOM 635 N N . ARG A 1 82 ? 3.511 12.266 -8.798 1.00 87.81 82 ARG A N 1
ATOM 636 C CA . ARG A 1 82 ? 2.485 13.049 -8.080 1.00 87.81 82 ARG A CA 1
ATOM 637 C C . ARG A 1 82 ? 1.342 13.465 -8.997 1.00 87.81 82 ARG A C 1
ATOM 639 O O . ARG A 1 82 ? 0.180 13.281 -8.648 1.00 87.81 82 ARG A O 1
ATOM 646 N N . GLN A 1 83 ? 1.659 13.973 -10.186 1.00 88.81 83 GLN A N 1
ATOM 647 C CA . GLN A 1 83 ? 0.640 14.349 -11.170 1.00 88.81 83 GLN A CA 1
ATOM 648 C C . GLN A 1 83 ? -0.213 13.145 -11.589 1.00 88.81 83 GLN A C 1
ATOM 650 O O . GLN A 1 83 ? -1.434 13.257 -11.719 1.00 88.81 83 GLN A O 1
ATOM 655 N N . TYR A 1 84 ? 0.415 11.979 -11.760 1.00 87.50 84 TYR A N 1
ATOM 656 C CA . TYR A 1 84 ? -0.289 10.729 -12.028 1.00 87.50 84 TYR A CA 1
ATOM 657 C C . TYR A 1 84 ? -1.217 10.321 -10.875 1.00 87.50 84 TYR A C 1
ATOM 659 O O . TYR A 1 84 ? -2.379 9.993 -11.115 1.00 87.50 84 TYR A O 1
ATOM 667 N N . VAL A 1 85 ? -0.735 10.384 -9.631 1.00 85.81 85 VAL A N 1
ATOM 668 C CA . VAL A 1 85 ? -1.510 10.068 -8.422 1.00 85.81 85 VAL A CA 1
ATOM 669 C C . VAL A 1 85 ? -2.768 10.930 -8.340 1.00 85.81 85 VAL A C 1
ATOM 671 O O . VAL A 1 85 ? -3.862 10.390 -8.187 1.00 85.81 85 VAL A O 1
ATOM 674 N N . GLU A 1 86 ? -2.641 12.247 -8.498 1.00 85.38 86 GLU A N 1
ATOM 675 C CA . 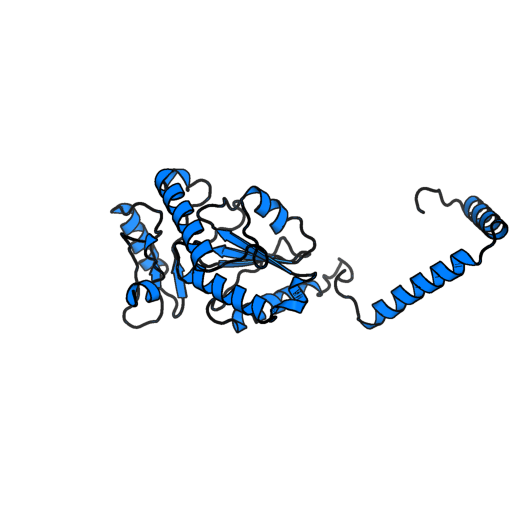GLU A 1 86 ? -3.778 13.174 -8.421 1.00 85.38 86 GLU A CA 1
ATOM 676 C C . GLU A 1 86 ? -4.807 12.938 -9.538 1.00 85.38 86 GLU A C 1
ATOM 678 O O . GLU A 1 86 ? -6.024 12.958 -9.310 1.00 85.38 86 GLU A O 1
ATOM 683 N N . ARG A 1 87 ? -4.332 12.610 -10.746 1.00 87.00 87 ARG A N 1
ATOM 684 C CA . ARG A 1 87 ? -5.197 12.211 -11.863 1.00 87.00 87 ARG A CA 1
ATOM 685 C C . ARG A 1 87 ? -5.982 10.939 -11.541 1.00 87.00 87 ARG A C 1
ATOM 687 O O . ARG A 1 87 ? -7.188 10.889 -11.785 1.00 87.00 87 ARG A O 1
ATOM 694 N N . GLU A 1 88 ? -5.324 9.922 -10.991 1.00 82.75 88 GLU A N 1
ATOM 695 C CA . GLU A 1 88 ? -5.965 8.649 -10.648 1.00 82.75 88 GLU A CA 1
ATOM 696 C C . GLU A 1 88 ? -6.935 8.778 -9.469 1.00 82.75 88 GLU A C 1
ATOM 698 O O . GLU A 1 88 ? -8.025 8.206 -9.526 1.00 82.75 88 GLU A O 1
ATOM 703 N N . LYS A 1 89 ? -6.602 9.578 -8.446 1.00 79.19 89 LYS A N 1
ATOM 704 C CA . LYS A 1 89 ? -7.523 9.921 -7.347 1.00 79.19 89 LYS A CA 1
ATOM 705 C C . LYS A 1 89 ? -8.818 10.520 -7.889 1.00 79.19 89 LYS A C 1
ATOM 707 O O . LYS A 1 89 ? -9.907 10.053 -7.551 1.00 79.19 89 LYS A O 1
ATOM 712 N N . THR A 1 90 ? -8.685 11.496 -8.788 1.00 82.06 90 THR A N 1
ATOM 713 C CA . THR A 1 90 ? -9.821 12.151 -9.449 1.00 82.06 90 THR A CA 1
ATOM 714 C C . THR A 1 90 ? -10.630 11.153 -10.281 1.00 82.06 90 THR A C 1
ATOM 716 O O . THR A 1 90 ? -11.854 11.108 -10.175 1.00 82.06 90 THR A O 1
ATOM 719 N N . ARG A 1 91 ? -9.960 10.306 -11.076 1.00 81.62 91 ARG A N 1
ATOM 720 C CA . ARG A 1 91 ? -10.603 9.304 -11.945 1.00 81.62 91 ARG A CA 1
ATOM 721 C C . ARG A 1 91 ? -11.400 8.260 -11.161 1.00 81.62 91 ARG A C 1
ATOM 723 O O . ARG A 1 91 ? -12.454 7.829 -11.622 1.00 81.62 91 ARG A O 1
ATOM 730 N N . LEU A 1 92 ? -10.874 7.819 -10.021 1.00 72.62 92 LEU A N 1
ATOM 731 C CA . LEU A 1 92 ? -11.475 6.776 -9.188 1.00 72.62 92 LEU A CA 1
ATOM 732 C C . LEU A 1 92 ? -12.486 7.324 -8.167 1.00 72.62 92 LEU A C 1
ATOM 734 O O . LEU A 1 92 ? -13.168 6.534 -7.516 1.00 72.62 92 LEU A O 1
ATOM 738 N N . GLY A 1 93 ? -12.606 8.650 -8.027 1.00 71.31 93 GLY A N 1
ATOM 739 C CA . GLY A 1 93 ? -13.511 9.273 -7.057 1.00 71.31 93 GLY A CA 1
ATOM 740 C C . GLY A 1 93 ? -13.193 8.860 -5.618 1.00 71.31 93 GLY A C 1
ATOM 741 O O . GLY A 1 93 ? -14.101 8.601 -4.824 1.00 71.31 93 GLY A O 1
ATOM 742 N N . LEU A 1 94 ? -11.905 8.711 -5.301 1.00 68.06 94 LEU A N 1
ATOM 743 C CA . LEU A 1 94 ? -11.460 8.277 -3.981 1.00 68.06 94 LEU A CA 1
ATOM 744 C C . LEU A 1 94 ? -11.572 9.450 -3.010 1.00 68.06 94 LEU A C 1
ATOM 746 O O . LEU A 1 94 ? -10.869 10.447 -3.153 1.00 68.06 94 LEU A O 1
ATOM 750 N N . SER A 1 95 ? -12.464 9.323 -2.028 1.00 64.88 95 SER A N 1
ATOM 751 C CA . SER A 1 95 ? -12.609 10.309 -0.960 1.00 64.88 95 SER A CA 1
ATOM 752 C C . SER A 1 95 ? -11.589 10.049 0.147 1.00 64.88 95 SER A C 1
ATOM 754 O O . SER A 1 95 ? -11.458 8.919 0.623 1.00 64.88 95 SER A O 1
ATOM 756 N N . GLU A 1 96 ? -10.912 11.099 0.610 1.00 67.19 96 GLU A N 1
ATOM 757 C CA . GLU A 1 96 ? -10.006 11.035 1.767 1.00 67.19 96 GLU A CA 1
ATOM 758 C C . GLU A 1 96 ? -10.751 10.914 3.110 1.00 67.19 96 GLU A C 1
ATOM 760 O O . GLU A 1 96 ? -10.123 10.750 4.154 1.00 67.19 96 GLU A O 1
ATOM 765 N N . THR A 1 97 ? -12.087 10.979 3.093 1.00 65.06 97 THR A N 1
ATOM 766 C CA . THR A 1 97 ? -12.926 10.929 4.300 1.00 65.06 97 THR A CA 1
ATOM 767 C C . THR A 1 97 ? -13.023 9.534 4.916 1.00 65.06 97 THR A C 1
ATOM 769 O O . THR A 1 97 ? -13.116 9.422 6.131 1.00 65.06 97 THR A O 1
ATOM 772 N N . GLU A 1 98 ? -13.015 8.479 4.094 1.00 71.94 98 GLU A N 1
ATOM 773 C CA . GLU A 1 98 ? -13.211 7.085 4.537 1.00 71.94 98 GLU A CA 1
ATOM 774 C C . GLU A 1 98 ? -11.880 6.382 4.834 1.00 71.94 98 GLU A C 1
ATOM 776 O O . GLU A 1 98 ? -11.736 5.686 5.835 1.00 71.94 98 GLU A O 1
ATOM 781 N N . ILE A 1 99 ? -10.896 6.576 3.952 1.00 83.62 99 ILE A N 1
ATOM 782 C CA . ILE A 1 99 ? -9.544 6.030 4.080 1.00 83.62 99 ILE A CA 1
ATOM 783 C C . ILE A 1 99 ? -8.576 7.197 3.976 1.00 83.62 99 ILE A C 1
ATOM 785 O O . ILE A 1 99 ? -8.331 7.737 2.890 1.00 83.62 99 ILE A O 1
ATOM 789 N N . ARG A 1 100 ? -8.019 7.583 5.123 1.00 82.75 100 ARG A N 1
ATOM 790 C CA . ARG A 1 100 ? -7.198 8.784 5.228 1.00 82.75 100 ARG A CA 1
ATOM 791 C C . ARG A 1 100 ? -5.811 8.541 4.649 1.00 82.75 100 ARG A C 1
ATOM 793 O O . ARG A 1 100 ? -5.089 7.653 5.101 1.00 82.75 100 ARG A O 1
ATOM 800 N N . GLU A 1 101 ? -5.411 9.358 3.683 1.00 84.06 101 GLU A N 1
ATOM 801 C CA . GLU A 1 101 ? -4.019 9.406 3.236 1.00 84.06 101 GLU A CA 1
ATOM 802 C C . GLU A 1 101 ? -3.175 10.127 4.289 1.00 84.06 101 GLU A C 1
ATOM 804 O O . GLU A 1 101 ? -3.555 11.193 4.780 1.00 84.06 101 GLU A O 1
ATOM 809 N N . VAL A 1 102 ? -2.056 9.524 4.693 1.00 80.19 102 VAL A N 1
ATOM 810 C CA . VAL A 1 102 ? -1.153 10.122 5.683 1.00 80.19 102 VAL A CA 1
ATOM 811 C C . VAL A 1 102 ? 0.217 10.401 5.075 1.00 80.19 102 VAL A C 1
ATOM 813 O O . VAL A 1 102 ? 0.842 9.546 4.443 1.00 80.19 102 VAL A O 1
ATOM 816 N N . ASP A 1 103 ? 0.683 11.627 5.296 1.00 75.44 103 ASP A N 1
ATOM 817 C CA . ASP A 1 103 ? 2.041 12.063 4.989 1.00 75.44 103 ASP A CA 1
ATOM 818 C C . ASP A 1 103 ? 3.020 11.667 6.109 1.00 75.44 103 ASP A C 1
ATOM 820 O O . ASP A 1 103 ? 2.645 11.061 7.113 1.00 75.44 103 ASP A O 1
ATOM 824 N N . GLU A 1 104 ? 4.299 12.004 5.951 1.00 72.12 104 GLU A N 1
ATOM 825 C CA . GLU A 1 104 ? 5.358 11.633 6.901 1.00 72.12 104 GLU A CA 1
ATOM 826 C C . GLU A 1 104 ? 5.086 12.169 8.318 1.00 72.12 104 GLU A C 1
ATOM 828 O O . GLU A 1 104 ? 5.209 11.448 9.315 1.00 72.12 104 GLU A O 1
ATOM 833 N N . TYR A 1 105 ? 4.662 13.430 8.413 1.00 68.06 105 TYR A N 1
ATOM 834 C CA . TYR A 1 105 ? 4.414 14.107 9.684 1.00 68.06 105 TYR A CA 1
ATOM 835 C C . TYR A 1 105 ? 3.160 13.580 10.386 1.00 68.06 105 TYR A C 1
ATOM 837 O O . TYR A 1 105 ? 3.130 13.440 11.616 1.00 68.06 105 TYR A O 1
ATOM 845 N N . SER A 1 106 ? 2.128 13.272 9.607 1.00 71.94 106 SER A N 1
ATOM 846 C CA . SER A 1 106 ? 0.855 12.740 10.076 1.00 71.94 106 SER A CA 1
ATOM 847 C C . SER A 1 106 ? 0.973 11.267 10.419 1.00 71.94 106 SER A C 1
ATOM 849 O O . SER A 1 106 ? 0.396 10.852 11.417 1.00 71.94 106 SER A O 1
ATOM 851 N N . PHE A 1 107 ? 1.776 10.490 9.688 1.00 71.12 107 PHE A N 1
ATOM 852 C CA . PHE A 1 107 ? 1.982 9.067 9.949 1.00 71.12 107 PHE A CA 1
ATOM 853 C C . PHE A 1 107 ? 2.465 8.829 11.378 1.00 71.12 107 PHE A C 1
ATOM 855 O O . PHE A 1 107 ? 1.898 8.002 12.083 1.00 71.12 107 PHE A O 1
ATOM 862 N N . LYS A 1 108 ? 3.443 9.598 11.874 1.00 69.69 108 LYS A N 1
ATOM 863 C CA . LYS A 1 108 ? 3.915 9.442 13.261 1.00 69.69 108 LYS A CA 1
ATOM 864 C C . LYS A 1 108 ? 2.820 9.752 14.287 1.00 69.69 108 LYS A C 1
ATOM 866 O O . LYS A 1 108 ? 2.699 9.058 15.291 1.00 69.69 108 LYS A O 1
ATOM 871 N N . LYS A 1 109 ? 2.007 10.783 14.047 1.00 71.44 109 LYS A N 1
ATOM 872 C CA . LYS A 1 109 ? 0.910 11.164 14.952 1.00 71.44 109 LYS A CA 1
ATOM 873 C C . LYS A 1 109 ? -0.222 10.133 14.925 1.00 71.44 109 LYS A C 1
ATOM 875 O O . LYS A 1 109 ? -0.680 9.704 15.977 1.00 71.44 109 LYS A O 1
ATOM 880 N N . VAL A 1 110 ? -0.628 9.714 13.732 1.00 72.06 110 VAL A N 1
ATOM 881 C CA . VAL A 1 110 ? -1.780 8.840 13.498 1.00 72.06 110 VAL A CA 1
ATOM 882 C C . VAL A 1 110 ? -1.446 7.365 13.714 1.00 72.06 110 VAL A C 1
ATOM 884 O O . VAL A 1 110 ? -2.304 6.610 14.124 1.00 72.06 110 VAL A O 1
ATOM 887 N N . ALA A 1 111 ? -0.214 6.916 13.504 1.00 64.88 111 ALA A N 1
ATOM 888 C CA . ALA A 1 111 ? 0.139 5.522 13.773 1.00 64.88 111 ALA A CA 1
ATOM 889 C C . ALA A 1 111 ? 0.534 5.284 15.241 1.00 64.88 111 ALA A C 1
ATOM 891 O O . ALA A 1 111 ? 0.423 4.160 15.715 1.00 64.88 111 ALA A O 1
ATOM 892 N N . GLN A 1 112 ? 1.022 6.308 15.961 1.00 64.75 112 GLN A N 1
ATOM 893 C CA . GLN A 1 112 ? 1.630 6.115 17.290 1.00 64.75 112 GLN A CA 1
ATOM 894 C C . GLN A 1 112 ? 0.908 6.803 18.450 1.00 64.75 112 GLN A C 1
ATOM 896 O O . GLN A 1 112 ? 1.234 6.494 19.592 1.00 64.75 112 GLN A O 1
ATOM 901 N N . LYS A 1 113 ? -0.012 7.750 18.216 1.00 65.25 113 LYS A N 1
ATOM 902 C CA . LYS A 1 113 ? -0.611 8.567 19.295 1.00 65.25 113 LYS A CA 1
ATOM 903 C C . LYS A 1 113 ? -2.139 8.544 19.341 1.00 65.25 113 LYS A C 1
ATOM 905 O O . LYS A 1 113 ? -2.735 9.450 19.911 1.00 65.25 113 LYS A O 1
ATOM 910 N N . THR A 1 114 ? -2.779 7.528 18.769 1.00 74.62 114 THR A N 1
ATOM 911 C CA . THR A 1 114 ? -4.248 7.413 18.784 1.00 74.62 114 THR A CA 1
ATOM 912 C C . THR A 1 114 ? -4.719 6.375 19.790 1.00 74.62 114 THR A C 1
ATOM 914 O O . THR A 1 114 ? -4.039 5.382 20.042 1.00 74.62 114 THR A O 1
ATOM 917 N N . TRP A 1 115 ? -5.888 6.625 20.370 1.00 80.38 115 TRP A N 1
ATOM 918 C CA . TRP A 1 115 ? -6.601 5.698 21.245 1.00 80.38 115 TRP A CA 1
ATOM 919 C C . TRP A 1 115 ? -7.385 4.626 20.467 1.00 80.38 115 TRP A C 1
ATOM 921 O O . TRP A 1 115 ? -7.886 3.689 21.078 1.00 80.38 115 TRP A O 1
ATOM 931 N N . ARG A 1 116 ? -7.458 4.750 19.134 1.00 86.50 116 ARG A N 1
ATOM 932 C CA . ARG A 1 116 ? -8.071 3.790 18.213 1.00 86.50 116 ARG A CA 1
ATOM 933 C C . ARG A 1 116 ? -7.042 2.792 17.697 1.00 86.50 116 ARG A C 1
ATOM 935 O O . ARG A 1 116 ? -5.848 3.102 17.602 1.00 86.50 116 ARG A O 1
ATOM 942 N N . ASP A 1 117 ? -7.515 1.613 17.324 1.00 89.12 117 ASP A N 1
ATOM 943 C CA . ASP A 1 117 ? -6.744 0.682 16.517 1.00 89.12 117 ASP A CA 1
ATOM 944 C C . ASP A 1 117 ? -6.520 1.285 15.121 1.00 89.12 117 ASP A C 1
ATOM 946 O O . ASP A 1 117 ? -7.337 2.054 14.611 1.00 89.12 117 ASP A O 1
ATOM 950 N N . VAL A 1 118 ? -5.392 0.966 14.493 1.00 89.81 118 VAL A N 1
ATOM 951 C CA . VAL A 1 118 ? -4.988 1.558 13.214 1.00 89.81 118 VAL A CA 1
ATOM 952 C C . VAL A 1 118 ? -4.673 0.462 12.208 1.00 89.81 118 VAL A C 1
ATOM 954 O O . VAL A 1 118 ? -3.673 -0.252 12.337 1.00 89.81 118 VAL A O 1
ATOM 957 N N . LEU A 1 119 ? -5.485 0.378 11.156 1.00 91.94 119 LEU A N 1
ATOM 958 C CA . LEU A 1 119 ? -5.189 -0.405 9.964 1.00 91.94 119 LEU A CA 1
ATOM 959 C C . LEU A 1 119 ? -4.400 0.466 8.985 1.00 91.94 119 LEU A C 1
ATOM 961 O O . LEU A 1 119 ? -4.925 1.413 8.407 1.00 91.94 119 LEU A O 1
ATOM 965 N N . THR A 1 120 ? -3.118 0.161 8.811 1.00 89.50 120 THR A N 1
ATOM 966 C CA . THR A 1 120 ? -2.230 0.858 7.877 1.00 89.50 120 THR A CA 1
ATOM 967 C C . THR A 1 120 ? -2.104 0.076 6.577 1.00 89.50 120 THR A C 1
ATOM 969 O O . THR A 1 120 ? -1.609 -1.052 6.581 1.00 89.50 120 THR A O 1
ATOM 972 N N . LEU A 1 121 ? -2.482 0.699 5.466 1.00 89.94 121 LEU A N 1
ATOM 973 C CA . LEU A 1 121 ? -2.241 0.215 4.115 1.00 89.94 121 LEU A CA 1
ATOM 974 C C . LEU A 1 121 ? -0.996 0.886 3.547 1.00 89.94 121 LEU A C 1
ATOM 976 O O . LEU A 1 121 ? -0.948 2.104 3.401 1.00 89.94 121 LEU A O 1
ATOM 980 N N . TYR A 1 122 ? -0.003 0.089 3.191 1.00 86.94 122 TYR A N 1
ATOM 981 C CA . TYR A 1 122 ? 1.163 0.523 2.440 1.00 86.94 122 TYR A CA 1
ATOM 982 C C . TYR A 1 122 ? 0.919 0.241 0.963 1.00 86.94 122 TYR A C 1
ATOM 984 O O . TYR A 1 122 ? 0.700 -0.904 0.551 1.00 86.94 122 TYR A O 1
ATOM 992 N N . THR A 1 123 ? 0.913 1.306 0.173 1.00 86.06 123 THR A N 1
ATOM 993 C CA . THR A 1 123 ? 0.442 1.288 -1.208 1.00 86.06 123 THR A CA 1
ATOM 994 C C . THR A 1 123 ? 1.349 2.116 -2.112 1.00 86.06 123 THR A C 1
ATOM 996 O O . THR A 1 123 ? 2.185 2.890 -1.649 1.00 86.06 123 THR A O 1
ATOM 999 N N . CYS A 1 124 ? 1.185 1.933 -3.416 1.00 83.88 124 CYS A N 1
ATOM 1000 C CA . CYS A 1 124 ? 1.755 2.773 -4.455 1.00 83.88 124 CYS A CA 1
ATOM 1001 C C . CYS A 1 124 ? 0.786 2.776 -5.642 1.00 83.88 124 CYS A C 1
ATOM 1003 O O . CYS A 1 124 ? 0.345 1.717 -6.090 1.00 83.88 124 CYS A O 1
ATOM 1005 N N . ARG A 1 125 ? 0.452 3.956 -6.166 1.00 83.56 125 ARG A N 1
ATOM 1006 C CA . ARG A 1 125 ? -0.475 4.139 -7.295 1.00 83.56 125 ARG A CA 1
ATOM 1007 C C . ARG A 1 125 ? 0.038 3.570 -8.605 1.00 83.56 125 ARG A C 1
ATOM 1009 O O . ARG A 1 125 ? -0.762 3.275 -9.486 1.00 83.56 125 ARG A O 1
ATOM 1016 N N . SER A 1 126 ? 1.349 3.410 -8.741 1.00 79.31 126 SER A N 1
ATOM 1017 C CA . SER A 1 126 ? 1.941 2.777 -9.917 1.00 79.31 126 SER A CA 1
ATOM 1018 C C . SER A 1 126 ? 1.673 1.257 -9.929 1.00 79.31 126 SER A C 1
ATOM 1020 O O . SER A 1 126 ? 1.627 0.625 -10.980 1.00 79.31 126 SER A O 1
ATOM 1022 N N . CYS A 1 127 ? 1.386 0.656 -8.771 1.00 82.00 127 CYS A N 1
ATOM 1023 C CA . CYS A 1 127 ? 1.076 -0.763 -8.637 1.00 82.00 127 CYS A CA 1
ATOM 1024 C C . CYS A 1 127 ? -0.439 -1.021 -8.736 1.00 82.00 127 CYS A C 1
ATOM 1026 O O . CYS A 1 127 ? -1.223 -0.603 -7.882 1.00 82.00 127 CYS A O 1
ATOM 1028 N N . LEU A 1 128 ? -0.877 -1.785 -9.741 1.00 81.25 128 LEU A N 1
ATOM 1029 C CA . LEU A 1 128 ? -2.306 -2.076 -9.915 1.00 81.25 128 LEU A CA 1
ATOM 1030 C C . LEU A 1 128 ? -2.879 -2.928 -8.768 1.00 81.25 128 LEU A C 1
ATOM 1032 O O . LEU A 1 128 ? -4.034 -2.752 -8.392 1.00 81.25 128 LEU A O 1
ATOM 1036 N N . HIS A 1 129 ? -2.083 -3.820 -8.176 1.00 82.38 129 HIS A N 1
ATOM 1037 C CA . HIS A 1 129 ? -2.512 -4.638 -7.032 1.00 82.38 129 HIS A CA 1
ATOM 1038 C C . HIS A 1 129 ? -2.785 -3.781 -5.790 1.00 82.38 129 HIS A C 1
ATOM 1040 O O . HIS A 1 129 ? -3.734 -4.021 -5.048 1.00 82.38 129 HIS A O 1
ATOM 1046 N N . SER A 1 130 ? -1.979 -2.737 -5.602 1.00 85.44 130 SER A N 1
ATOM 1047 C CA . SER A 1 130 ? -2.176 -1.714 -4.581 1.00 85.44 130 SER A CA 1
ATOM 1048 C C . SER A 1 130 ? -3.470 -0.930 -4.785 1.00 85.44 130 SER A C 1
ATOM 1050 O O . SER A 1 130 ? -4.230 -0.755 -3.833 1.00 85.44 130 SER A O 1
ATOM 1052 N N . LEU A 1 131 ? -3.762 -0.530 -6.026 1.00 83.38 131 LEU A N 1
ATOM 1053 C CA . LEU A 1 131 ? -5.039 0.098 -6.374 1.00 83.38 131 LEU A CA 1
ATOM 1054 C C . LEU A 1 131 ? -6.226 -0.840 -6.133 1.00 83.38 131 LEU A C 1
ATOM 1056 O O . LEU A 1 131 ? -7.272 -0.395 -5.671 1.00 83.38 131 LEU A O 1
ATOM 1060 N N . HIS A 1 132 ? -6.067 -2.131 -6.433 1.00 83.62 132 HIS A N 1
ATOM 1061 C CA . HIS A 1 132 ? -7.121 -3.115 -6.226 1.00 83.62 132 HIS A CA 1
ATOM 1062 C C . HIS A 1 132 ? -7.441 -3.320 -4.743 1.00 83.62 132 HIS A C 1
ATOM 1064 O O . HIS A 1 132 ? -8.610 -3.280 -4.377 1.00 83.62 132 HIS A O 1
ATOM 1070 N N . LEU A 1 133 ? -6.426 -3.484 -3.886 1.00 86.62 133 LEU A N 1
ATOM 1071 C CA . LEU A 1 133 ? -6.636 -3.595 -2.439 1.00 86.62 133 LEU A CA 1
ATOM 1072 C C . LEU A 1 133 ? -7.375 -2.368 -1.886 1.00 86.62 133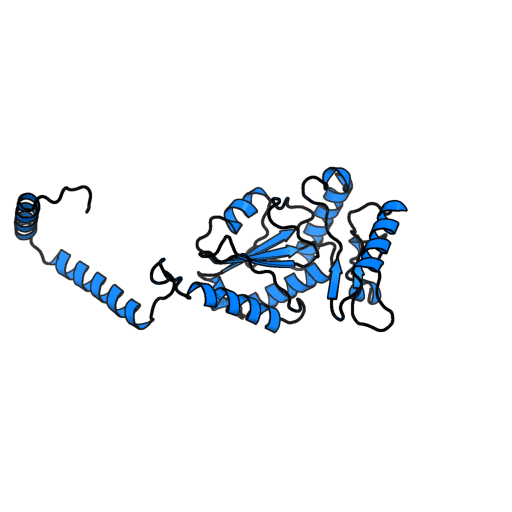 LEU A C 1
ATOM 1074 O O . LEU A 1 133 ? -8.290 -2.506 -1.077 1.00 86.62 133 LEU A O 1
ATOM 1078 N N . GLU A 1 134 ? -6.990 -1.169 -2.327 1.00 87.12 134 GLU A N 1
ATOM 1079 C CA . GLU A 1 134 ? -7.649 0.068 -1.908 1.00 87.12 134 GLU A CA 1
ATOM 1080 C C . GLU A 1 134 ? -9.115 0.127 -2.362 1.00 87.12 134 GLU A C 1
ATOM 1082 O O . GLU A 1 134 ? -9.987 0.457 -1.560 1.00 87.12 134 GLU A O 1
ATOM 1087 N N . ASP A 1 135 ? -9.403 -0.226 -3.617 1.00 85.56 135 ASP A N 1
ATOM 1088 C CA . ASP A 1 135 ? -10.773 -0.298 -4.141 1.00 85.56 135 ASP A CA 1
ATOM 1089 C C . ASP A 1 135 ? -11.619 -1.332 -3.381 1.00 85.56 135 ASP A C 1
ATOM 1091 O O . ASP A 1 135 ? -12.753 -1.044 -2.993 1.00 85.56 135 ASP A O 1
ATOM 1095 N N . THR A 1 136 ? -11.059 -2.512 -3.106 1.00 88.12 136 THR A N 1
ATOM 1096 C CA . THR A 1 136 ? -11.704 -3.548 -2.292 1.00 88.12 136 THR A CA 1
ATOM 1097 C C . THR A 1 136 ? -12.047 -3.018 -0.904 1.00 88.12 136 THR A C 1
ATOM 1099 O O . THR A 1 136 ? -13.191 -3.152 -0.470 1.00 88.12 136 THR A O 1
ATOM 1102 N N . LEU A 1 137 ? -11.111 -2.341 -0.236 1.00 89.69 137 LEU A N 1
ATOM 1103 C CA . LEU A 1 137 ? -11.357 -1.807 1.099 1.00 89.69 137 LEU A CA 1
ATOM 1104 C C . LEU A 1 137 ? -12.393 -0.675 1.094 1.00 89.69 137 LEU A C 1
ATOM 1106 O O . LEU A 1 137 ? -13.293 -0.681 1.928 1.00 89.69 137 LEU A O 1
ATOM 1110 N N . HIS A 1 138 ? -12.349 0.248 0.128 1.00 87.12 138 HIS A N 1
ATOM 1111 C CA . HIS A 1 138 ? -13.398 1.267 -0.016 1.00 87.12 138 HIS A CA 1
ATOM 1112 C C . HIS A 1 138 ? -14.777 0.642 -0.251 1.00 87.12 138 HIS A C 1
ATOM 1114 O O . HIS A 1 138 ? -15.767 1.098 0.320 1.00 87.12 138 HIS A O 1
ATOM 1120 N N . LYS A 1 139 ? -14.868 -0.416 -1.067 1.00 87.50 139 LYS A N 1
ATOM 1121 C CA . LYS A 1 139 ? -16.128 -1.145 -1.267 1.00 87.50 139 LYS A CA 1
ATOM 1122 C C . LYS A 1 139 ? -16.633 -1.760 0.032 1.00 87.50 139 LYS A C 1
ATOM 1124 O O . LYS A 1 139 ? -17.824 -1.649 0.300 1.00 87.50 139 LYS A O 1
ATOM 1129 N N . MET A 1 140 ? -15.758 -2.359 0.835 1.00 90.25 140 MET A N 1
ATOM 1130 C CA . MET A 1 140 ? -16.125 -2.917 2.141 1.00 90.25 140 MET A CA 1
ATOM 1131 C C . MET A 1 140 ? -16.646 -1.835 3.095 1.00 90.25 140 MET A C 1
ATOM 1133 O O . MET A 1 140 ? -17.703 -2.002 3.702 1.00 90.25 140 MET A O 1
ATOM 1137 N N . VAL A 1 141 ? -15.963 -0.686 3.163 1.00 89.31 141 VAL A N 1
ATOM 1138 C CA . VAL A 1 141 ? -16.395 0.465 3.975 1.00 89.31 141 VAL A CA 1
ATOM 1139 C C . VAL A 1 141 ? -17.773 0.960 3.533 1.00 89.31 141 VAL A C 1
ATOM 1141 O O . VAL A 1 141 ? -18.677 1.072 4.356 1.00 89.31 141 VAL A O 1
ATOM 1144 N N . ARG A 1 142 ? -17.982 1.174 2.228 1.00 87.00 142 ARG A N 1
ATOM 1145 C CA . ARG A 1 142 ? -19.267 1.651 1.681 1.00 87.00 142 ARG A CA 1
ATOM 1146 C C . ARG A 1 142 ? -20.414 0.658 1.851 1.00 87.00 142 ARG A C 1
ATOM 1148 O O . ARG A 1 142 ? -21.566 1.075 1.923 1.00 87.00 142 ARG A O 1
ATOM 1155 N N . ARG A 1 143 ? -20.121 -0.645 1.878 1.00 89.50 143 ARG A N 1
ATOM 1156 C CA . ARG A 1 143 ? -21.116 -1.697 2.150 1.00 89.50 143 ARG A CA 1
ATOM 1157 C C . ARG A 1 143 ? -21.489 -1.788 3.630 1.00 89.50 143 ARG A C 1
ATOM 1159 O O . ARG A 1 143 ? -22.513 -2.388 3.935 1.00 89.50 143 ARG A O 1
ATOM 1166 N N . GLY A 1 144 ? -20.701 -1.174 4.514 1.00 88.25 144 GLY A N 1
ATOM 1167 C CA . GLY A 1 144 ? -20.914 -1.199 5.957 1.00 88.25 144 GLY A CA 1
ATOM 1168 C C . GLY A 1 144 ? -20.292 -2.408 6.657 1.00 88.25 144 GLY A C 1
ATOM 1169 O O . GLY A 1 144 ? -20.599 -2.643 7.820 1.00 88.25 144 GLY A O 1
ATOM 1170 N N . ASP A 1 145 ? -19.394 -3.149 5.996 1.00 89.12 145 ASP A N 1
ATOM 1171 C CA . ASP A 1 145 ? -18.788 -4.376 6.546 1.00 89.12 145 ASP A CA 1
ATOM 1172 C C . ASP A 1 145 ? -17.941 -4.113 7.814 1.00 89.12 145 ASP A C 1
ATOM 1174 O O . ASP A 1 145 ? -17.665 -5.032 8.588 1.00 89.12 145 ASP A O 1
ATOM 1178 N N . LEU A 1 146 ? -17.521 -2.855 8.007 1.00 88.69 146 LEU A N 1
ATOM 1179 C CA . LEU A 1 146 ? -16.686 -2.362 9.110 1.00 88.69 146 LEU A CA 1
ATOM 1180 C C . LEU A 1 146 ? -17.332 -1.182 9.865 1.00 88.69 146 LEU A C 1
ATOM 1182 O O . LEU A 1 146 ? -16.626 -0.441 10.549 1.00 88.69 146 LEU A O 1
ATOM 1186 N N . ALA A 1 147 ? -18.635 -0.941 9.681 1.00 86.25 147 ALA A N 1
ATOM 1187 C CA . ALA A 1 147 ? -19.302 0.248 10.222 1.00 86.25 147 ALA A CA 1
ATOM 1188 C C . ALA A 1 147 ? -19.211 0.324 11.756 1.00 86.25 147 ALA A C 1
ATOM 1190 O O . ALA A 1 147 ? -18.887 1.377 12.296 1.00 86.25 147 ALA A O 1
ATOM 1191 N N . ASP A 1 148 ? -19.398 -0.814 12.425 1.00 84.62 148 ASP A N 1
ATOM 1192 C CA . ASP A 1 148 ? -19.288 -0.986 13.876 1.00 84.62 148 ASP A CA 1
ATOM 1193 C C . ASP A 1 148 ? -17.914 -0.579 14.425 1.00 84.62 148 ASP A C 1
ATOM 1195 O O . ASP A 1 148 ? -17.815 0.052 15.474 1.00 84.62 148 ASP A O 1
ATOM 1199 N N . LEU A 1 149 ? -16.846 -0.901 13.694 1.00 85.50 149 LEU A N 1
ATOM 1200 C CA . LEU A 1 149 ? -15.482 -0.603 14.121 1.00 85.50 149 LEU A CA 1
ATOM 1201 C C . LEU A 1 149 ? -15.072 0.841 13.806 1.00 85.50 149 LEU A C 1
ATOM 1203 O O . LEU A 1 149 ? -14.328 1.451 14.570 1.00 85.50 149 LEU A O 1
ATOM 1207 N N . LEU A 1 150 ? -15.507 1.400 12.674 1.00 83.94 150 LEU A N 1
ATOM 1208 C CA . LEU A 1 150 ? -15.012 2.691 12.175 1.00 83.94 150 LEU A CA 1
ATOM 1209 C C . LEU A 1 150 ? -15.510 3.911 12.960 1.00 83.94 150 LEU A C 1
ATOM 1211 O O . LEU A 1 150 ? -14.838 4.948 12.955 1.00 83.94 150 LEU A O 1
ATOM 1215 N N . GLU A 1 151 ? -16.659 3.805 13.629 1.00 76.94 151 GLU A N 1
ATOM 1216 C CA . GLU A 1 151 ? -17.236 4.918 14.392 1.00 76.94 151 GLU A CA 1
ATOM 1217 C C . GLU A 1 151 ? -16.288 5.377 15.508 1.00 76.94 151 GLU A C 1
ATOM 1219 O O . GLU A 1 151 ? -15.888 6.551 15.562 1.00 76.94 151 GLU A O 1
ATOM 1224 N N . GLU A 1 152 ? -15.827 4.440 16.337 1.00 79.56 152 GLU A N 1
ATOM 1225 C CA . GLU A 1 152 ? -15.038 4.764 17.527 1.00 79.56 152 GLU A CA 1
ATOM 1226 C C . GLU A 1 152 ? -13.718 4.009 17.628 1.00 79.56 152 GLU A C 1
ATOM 1228 O O . GLU A 1 152 ? -12.787 4.514 18.245 1.00 79.56 152 GLU A O 1
ATOM 1233 N N . GLU A 1 153 ? -13.566 2.847 17.002 1.00 85.75 153 GLU A N 1
ATOM 1234 C CA . GLU A 1 153 ? -12.568 1.880 17.466 1.00 85.75 153 GLU A CA 1
ATOM 1235 C C . GLU A 1 153 ? -11.405 1.665 16.506 1.00 85.75 153 GLU A C 1
ATOM 1237 O O . GLU A 1 153 ? -10.287 1.390 16.943 1.00 85.75 153 GLU A O 1
ATOM 1242 N N . LEU A 1 154 ? -11.654 1.823 15.210 1.00 89.25 154 LEU A N 1
ATOM 1243 C CA . LEU A 1 154 ? -10.718 1.556 14.133 1.00 89.25 154 LEU A CA 1
ATOM 1244 C C . LEU A 1 154 ? -10.543 2.795 13.260 1.00 89.25 154 LEU A C 1
ATOM 1246 O O . LEU A 1 154 ? -11.496 3.462 12.865 1.00 89.25 154 LEU A O 1
ATOM 1250 N N . MET A 1 155 ? -9.296 3.077 12.908 1.00 89.31 155 MET A N 1
ATOM 1251 C CA . MET A 1 155 ? -8.930 4.046 11.890 1.00 89.31 155 MET A CA 1
ATOM 1252 C C . MET A 1 155 ? -8.218 3.335 10.746 1.00 89.31 155 MET A C 1
ATOM 1254 O O . MET A 1 155 ? -7.247 2.610 10.962 1.00 89.31 155 MET A O 1
ATOM 1258 N N . ILE A 1 156 ? -8.666 3.581 9.518 1.00 90.81 156 ILE A N 1
ATOM 1259 C CA . ILE A 1 156 ? -8.002 3.079 8.317 1.00 90.81 156 ILE A CA 1
ATOM 1260 C C . ILE A 1 156 ? -7.182 4.212 7.703 1.00 90.81 156 ILE A C 1
ATOM 1262 O O . ILE A 1 156 ? -7.707 5.279 7.373 1.00 90.81 156 ILE A O 1
ATOM 1266 N N . VAL A 1 157 ? -5.884 3.971 7.537 1.00 89.19 157 VAL A N 1
ATOM 1267 C CA . VAL A 1 157 ? -4.952 4.917 6.920 1.00 89.19 157 VAL A CA 1
ATOM 1268 C C . VAL A 1 157 ? -4.217 4.280 5.758 1.00 89.19 157 VAL A C 1
ATOM 1270 O O . VAL A 1 157 ? -3.834 3.114 5.821 1.00 89.19 157 VAL A O 1
ATOM 1273 N N . LYS A 1 158 ? -3.957 5.065 4.716 1.00 88.62 158 LYS A N 1
ATOM 1274 C CA . LYS A 1 158 ? -3.123 4.664 3.584 1.00 88.62 158 LYS A CA 1
ATOM 1275 C C . LYS A 1 158 ? -1.861 5.512 3.503 1.00 88.62 158 LYS A C 1
ATOM 1277 O O . LYS A 1 158 ? -1.882 6.719 3.738 1.00 88.62 158 LYS A O 1
ATOM 1282 N N . VAL A 1 159 ? -0.765 4.856 3.156 1.00 86.62 159 VAL A N 1
ATOM 1283 C CA . VAL A 1 159 ? 0.565 5.432 3.007 1.00 86.62 159 VAL A CA 1
ATOM 1284 C C . VAL A 1 159 ? 1.037 5.125 1.597 1.00 86.62 159 VAL A C 1
ATOM 1286 O O . VAL A 1 159 ? 1.322 3.967 1.284 1.00 86.62 159 VAL A O 1
ATOM 1289 N N . ASP A 1 160 ? 1.136 6.152 0.756 1.00 85.31 160 ASP A N 1
ATOM 1290 C CA . ASP A 1 160 ? 1.860 6.025 -0.503 1.00 85.31 160 ASP A CA 1
ATOM 1291 C C . ASP A 1 160 ? 3.359 5.986 -0.189 1.00 85.31 160 ASP A C 1
ATOM 1293 O O . ASP A 1 160 ? 3.960 6.995 0.178 1.00 85.31 160 ASP A O 1
ATOM 1297 N N . VAL A 1 161 ? 3.970 4.810 -0.287 1.00 81.19 161 VAL A N 1
ATOM 1298 C CA . VAL A 1 161 ? 5.373 4.622 0.108 1.00 81.19 161 VAL A CA 1
ATOM 1299 C C . VAL A 1 161 ? 6.369 5.267 -0.867 1.00 81.19 161 VAL A C 1
ATOM 1301 O O . VAL A 1 161 ? 7.531 5.456 -0.502 1.00 81.19 161 VAL A O 1
ATOM 1304 N N . ALA A 1 162 ? 5.940 5.661 -2.074 1.00 78.19 162 ALA A N 1
ATOM 1305 C CA . ALA A 1 162 ? 6.764 6.432 -3.007 1.00 78.19 162 ALA A CA 1
ATOM 1306 C C . ALA A 1 162 ? 6.819 7.917 -2.625 1.00 78.19 162 ALA A C 1
ATOM 1308 O O . ALA A 1 162 ? 7.851 8.563 -2.820 1.00 78.19 162 ALA A O 1
ATOM 1309 N N . LEU A 1 163 ? 5.747 8.458 -2.037 1.00 77.75 163 LEU A N 1
ATOM 1310 C CA . LEU A 1 163 ? 5.669 9.871 -1.643 1.00 77.75 163 LEU A CA 1
ATOM 1311 C C . LEU A 1 163 ? 5.989 10.100 -0.166 1.00 77.75 163 LEU A C 1
ATOM 1313 O O . LEU A 1 163 ? 6.716 11.035 0.174 1.00 77.75 163 LEU A O 1
ATOM 1317 N N . THR A 1 164 ? 5.541 9.218 0.718 1.00 75.88 164 THR A N 1
ATOM 1318 C CA . THR A 1 164 ? 5.644 9.372 2.172 1.00 75.88 164 THR A CA 1
ATOM 1319 C C . THR A 1 164 ? 6.867 8.641 2.707 1.00 75.88 164 THR A C 1
ATOM 1321 O O . THR A 1 164 ? 7.078 7.470 2.396 1.00 75.88 164 THR A O 1
ATOM 1324 N N . LYS A 1 165 ? 7.713 9.306 3.504 1.00 69.12 165 LYS A N 1
ATOM 1325 C CA . LYS A 1 165 ? 8.805 8.619 4.207 1.00 69.12 165 LYS A CA 1
ATOM 1326 C C . LYS A 1 165 ? 8.216 7.825 5.374 1.00 69.12 165 LYS A C 1
ATOM 1328 O O . LYS A 1 165 ? 7.612 8.386 6.285 1.00 69.12 165 LYS A O 1
ATOM 1333 N N . THR A 1 166 ? 8.404 6.511 5.359 1.00 63.94 166 THR A N 1
ATOM 1334 C CA . THR A 1 166 ? 8.071 5.638 6.489 1.00 63.94 166 THR A CA 1
ATOM 1335 C C . THR A 1 166 ? 9.321 5.441 7.344 1.00 63.94 166 THR A C 1
ATOM 1337 O O . THR A 1 166 ? 10.344 4.975 6.845 1.00 63.94 166 THR A O 1
ATOM 1340 N N . HIS A 1 167 ? 9.269 5.820 8.623 1.00 54.81 167 HIS A N 1
ATOM 1341 C CA . HIS A 1 167 ? 10.379 5.632 9.567 1.00 54.81 167 HIS A CA 1
ATOM 1342 C C . HIS A 1 167 ? 10.838 4.155 9.667 1.00 54.81 167 HIS A C 1
ATOM 1344 O O . HIS A 1 167 ? 10.046 3.246 9.412 1.00 54.81 167 HIS A O 1
ATOM 1350 N N . PRO A 1 168 ? 12.098 3.898 10.074 1.00 47.94 168 PRO A N 1
ATOM 1351 C CA . PRO A 1 168 ? 12.823 2.652 9.789 1.00 47.94 168 PRO A CA 1
ATOM 1352 C C . PRO A 1 168 ? 12.390 1.413 10.590 1.00 47.94 168 PRO A C 1
ATOM 1354 O O . PRO A 1 168 ? 13.044 0.381 10.500 1.00 47.94 168 PRO A O 1
ATOM 1357 N N . THR A 1 169 ? 11.319 1.460 11.382 1.00 48.28 169 THR A N 1
ATOM 1358 C CA . THR A 1 169 ? 11.006 0.358 12.306 1.00 48.28 169 THR A CA 1
ATOM 1359 C C . THR A 1 169 ? 10.402 -0.876 11.649 1.00 48.28 169 THR A C 1
ATOM 1361 O O . THR A 1 169 ? 10.369 -1.915 12.293 1.00 48.28 169 THR A O 1
ATOM 1364 N N . ASN A 1 170 ? 9.972 -0.821 10.385 1.00 56.59 170 ASN A N 1
ATOM 1365 C CA . ASN A 1 170 ? 9.567 -2.023 9.659 1.00 56.59 170 ASN A CA 1
ATOM 1366 C C . ASN A 1 170 ? 9.955 -1.945 8.180 1.00 56.59 170 ASN A C 1
ATOM 1368 O O . ASN A 1 170 ? 9.473 -1.079 7.452 1.00 56.59 170 ASN A O 1
ATOM 1372 N N . HIS A 1 171 ? 10.789 -2.882 7.729 1.00 61.53 171 HIS A N 1
ATOM 1373 C CA . HIS A 1 171 ? 11.079 -3.063 6.310 1.00 61.53 171 HIS A CA 1
ATOM 1374 C C . HIS A 1 171 ? 9.840 -3.627 5.608 1.00 61.53 171 HIS A C 1
ATOM 1376 O O . HIS A 1 171 ? 9.526 -4.810 5.742 1.00 61.53 171 HIS A O 1
ATOM 1382 N N . ILE A 1 172 ? 9.133 -2.780 4.863 1.00 72.19 172 ILE A N 1
ATOM 1383 C CA . ILE A 1 172 ? 8.086 -3.212 3.935 1.00 72.19 172 ILE A CA 1
ATOM 1384 C C . ILE A 1 172 ? 8.795 -3.915 2.775 1.00 72.19 172 ILE A C 1
ATOM 1386 O O . ILE A 1 172 ? 9.538 -3.283 2.031 1.00 72.19 172 ILE A O 1
ATOM 1390 N N . LYS A 1 173 ? 8.620 -5.236 2.667 1.00 69.06 173 LYS A N 1
ATOM 1391 C CA . LYS A 1 173 ? 9.319 -6.076 1.675 1.00 69.06 173 LYS A CA 1
ATOM 1392 C C . LYS A 1 173 ? 8.540 -6.290 0.376 1.00 69.06 173 LYS A C 1
ATOM 1394 O O . LYS A 1 173 ? 9.100 -6.795 -0.595 1.00 69.06 173 LYS A O 1
ATOM 1399 N N . GLU A 1 174 ? 7.259 -5.942 0.362 1.00 73.81 174 GLU A N 1
ATOM 1400 C CA . GLU A 1 174 ? 6.375 -6.116 -0.788 1.00 73.81 174 GLU A CA 1
ATOM 1401 C C . GLU A 1 174 ? 5.192 -5.157 -0.720 1.00 73.81 174 GLU A C 1
ATOM 1403 O O . GLU A 1 174 ? 4.801 -4.721 0.365 1.00 73.81 174 GLU A O 1
ATOM 1408 N N . LEU A 1 175 ? 4.637 -4.835 -1.889 1.00 79.75 175 LEU A N 1
ATOM 1409 C CA . LEU A 1 175 ? 3.414 -4.052 -2.024 1.00 79.75 175 LEU A CA 1
ATOM 1410 C C . LEU A 1 175 ? 2.355 -4.813 -2.842 1.00 79.75 175 LEU A C 1
ATOM 1412 O O . LEU A 1 175 ? 2.716 -5.499 -3.807 1.00 79.75 175 LEU A O 1
ATOM 1416 N N . PRO A 1 176 ? 1.059 -4.638 -2.517 1.00 85.19 176 PRO A N 1
ATOM 1417 C CA . PRO A 1 176 ? 0.567 -3.932 -1.332 1.00 85.19 176 PRO A CA 1
ATOM 1418 C C . PRO A 1 176 ? 0.909 -4.668 -0.033 1.00 85.19 176 PRO A C 1
ATOM 1420 O O . PRO A 1 176 ? 1.040 -5.889 -0.019 1.00 85.19 176 PRO A O 1
ATOM 1423 N N . ALA A 1 177 ? 1.003 -3.924 1.067 1.00 87.06 177 ALA A N 1
ATOM 1424 C CA . ALA A 1 177 ? 1.110 -4.506 2.399 1.00 87.06 177 ALA A CA 1
ATOM 1425 C C . ALA A 1 177 ? 0.107 -3.858 3.348 1.00 87.06 177 ALA A C 1
ATOM 1427 O O . ALA A 1 177 ? -0.210 -2.676 3.232 1.00 87.06 177 ALA A O 1
ATOM 1428 N N . MET A 1 178 ? -0.382 -4.632 4.309 1.00 89.88 178 MET A N 1
ATOM 1429 C CA . MET A 1 178 ? -1.363 -4.173 5.283 1.00 89.88 178 MET A CA 1
ATOM 1430 C C . MET A 1 178 ? -0.928 -4.588 6.684 1.00 89.88 178 MET A C 1
ATOM 1432 O O . MET A 1 178 ? -0.447 -5.703 6.897 1.00 89.88 178 MET A O 1
ATOM 1436 N N . LYS A 1 179 ? -1.068 -3.663 7.631 1.00 89.75 179 LYS A N 1
ATOM 1437 C CA . LYS A 1 179 ? -0.597 -3.819 9.005 1.00 89.75 179 LYS A CA 1
ATOM 1438 C C . LYS A 1 179 ? -1.659 -3.347 9.985 1.00 89.75 179 LYS A C 1
ATOM 1440 O O . LYS A 1 179 ? -2.140 -2.224 9.871 1.00 89.75 179 LYS A O 1
ATOM 1445 N N . TYR A 1 180 ? -1.962 -4.172 10.975 1.00 90.81 180 TYR A N 1
ATOM 1446 C CA . TYR A 1 180 ? -2.832 -3.831 12.090 1.00 90.81 180 TYR A CA 1
ATOM 1447 C C . TYR A 1 180 ? -1.995 -3.404 13.293 1.00 90.81 180 TYR A C 1
ATOM 1449 O O . TYR A 1 180 ? -1.122 -4.149 13.743 1.00 90.81 180 TYR A O 1
ATOM 1457 N N . THR A 1 181 ? -2.255 -2.210 13.818 1.00 88.25 181 THR A N 1
ATOM 1458 C CA . THR A 1 181 ? -1.642 -1.709 15.055 1.00 88.25 181 THR A CA 1
ATOM 1459 C C . THR A 1 181 ? -2.737 -1.531 16.089 1.00 88.25 181 THR A C 1
ATOM 1461 O O . THR A 1 181 ? -3.620 -0.701 15.896 1.00 88.25 181 THR A O 1
ATOM 1464 N N . SER A 1 182 ? -2.691 -2.289 17.182 1.00 87.81 182 SER A N 1
ATOM 1465 C CA . SER A 1 182 ? -3.651 -2.081 18.264 1.00 87.81 182 SER A CA 1
ATOM 1466 C C . SER A 1 182 ? -3.298 -0.827 19.067 1.00 87.81 182 SER A C 1
ATOM 1468 O O . SER A 1 182 ? -2.120 -0.548 19.302 1.00 87.81 182 SER A O 1
ATOM 1470 N N . ALA A 1 183 ? -4.313 -0.103 19.537 1.00 84.31 183 ALA A N 1
ATOM 1471 C CA . ALA A 1 183 ? -4.167 1.008 20.468 1.00 84.31 183 ALA A CA 1
ATOM 1472 C C . ALA A 1 183 ? -3.440 0.592 21.754 1.00 84.31 183 ALA A C 1
ATOM 1474 O O . ALA A 1 183 ? -2.636 1.371 22.270 1.00 84.31 183 ALA A O 1
ATOM 1475 N N . ARG A 1 184 ? -3.710 -0.634 22.233 1.00 79.38 184 ARG A N 1
ATOM 1476 C CA . ARG A 1 184 ? -3.115 -1.225 23.440 1.00 79.38 184 ARG A CA 1
ATOM 1477 C C . ARG A 1 184 ? -1.755 -1.860 23.152 1.00 79.38 184 ARG A C 1
ATOM 1479 O O . ARG A 1 184 ? -0.790 -1.586 23.853 1.00 79.38 184 ARG A O 1
ATOM 1486 N N . TYR A 1 185 ? -1.661 -2.660 22.089 1.00 80.06 185 TYR A N 1
ATOM 1487 C CA . TYR A 1 185 ? -0.463 -3.440 21.747 1.00 80.06 185 TYR A CA 1
ATOM 1488 C C . TYR A 1 185 ? 0.350 -2.803 20.612 1.00 80.06 185 TYR A C 1
ATOM 1490 O O . TYR A 1 185 ? 0.580 -3.418 19.569 1.00 80.06 185 TYR A O 1
ATOM 1498 N N . ARG A 1 186 ? 0.777 -1.548 20.790 1.00 77.00 186 ARG A N 1
ATOM 1499 C CA . ARG A 1 186 ? 1.451 -0.779 19.721 1.00 77.00 186 ARG A CA 1
ATOM 1500 C C . ARG A 1 186 ? 2.792 -1.373 19.290 1.00 77.00 186 ARG A C 1
ATOM 1502 O O . ARG A 1 186 ? 3.160 -1.251 18.122 1.00 77.00 186 ARG A O 1
ATOM 1509 N N . ASP A 1 187 ? 3.488 -2.030 20.213 1.00 75.94 187 ASP A N 1
ATOM 1510 C CA . ASP A 1 187 ? 4.805 -2.628 19.971 1.00 75.94 187 ASP A CA 1
ATOM 1511 C C . ASP A 1 187 ? 4.733 -3.972 19.229 1.00 75.94 187 ASP A C 1
ATOM 1513 O O . ASP A 1 187 ? 5.748 -4.458 18.732 1.00 75.94 187 ASP A O 1
ATOM 1517 N N . PHE A 1 188 ? 3.531 -4.542 19.085 1.00 78.06 188 PHE A N 1
ATOM 1518 C CA . PHE A 1 188 ? 3.292 -5.823 18.416 1.00 78.06 188 PHE A CA 1
ATOM 1519 C C . PHE A 1 188 ? 2.352 -5.656 17.214 1.00 78.06 188 PHE A C 1
ATOM 1521 O O . PHE A 1 188 ? 1.217 -6.143 17.231 1.00 78.06 188 PHE A O 1
ATOM 1528 N N . PRO A 1 189 ? 2.785 -4.950 16.152 1.00 81.44 189 PRO A N 1
ATOM 1529 C CA . PRO A 1 189 ? 1.977 -4.820 14.953 1.00 81.44 189 PRO A CA 1
ATOM 1530 C C . PRO A 1 189 ? 1.860 -6.161 14.223 1.00 81.44 189 PRO A C 1
ATOM 1532 O O . PRO A 1 189 ? 2.838 -6.896 14.076 1.00 81.44 189 PRO A O 1
ATOM 1535 N N . ASN A 1 190 ? 0.675 -6.438 13.687 1.00 87.25 190 ASN A N 1
ATOM 1536 C CA . ASN A 1 190 ? 0.395 -7.668 12.956 1.00 87.25 190 ASN A CA 1
ATOM 1537 C C . ASN A 1 190 ? 0.332 -7.397 11.456 1.00 87.25 190 ASN A C 1
ATOM 1539 O O . ASN A 1 190 ? -0.341 -6.468 11.011 1.00 87.25 190 ASN A O 1
ATOM 1543 N N . TRP A 1 191 ? 1.044 -8.201 10.670 1.00 87.81 191 TRP A N 1
ATOM 1544 C CA . TRP A 1 191 ? 1.090 -8.075 9.214 1.00 87.81 191 TRP A CA 1
ATOM 1545 C C . TRP A 1 191 ? 0.085 -9.014 8.562 1.00 87.81 191 TRP A C 1
ATOM 1547 O O . TRP A 1 191 ? 0.036 -10.198 8.889 1.00 87.81 191 TRP A O 1
ATOM 1557 N N . PHE A 1 192 ? -0.676 -8.494 7.606 1.00 88.31 192 PHE A N 1
ATOM 1558 C CA . PHE A 1 192 ? -1.607 -9.288 6.820 1.00 88.31 192 PHE A CA 1
ATOM 1559 C C . PHE A 1 192 ? -0.859 -10.302 5.950 1.00 88.31 192 PHE A C 1
ATOM 1561 O O . PHE A 1 192 ? 0.098 -9.950 5.264 1.00 88.31 192 PHE A O 1
ATOM 1568 N N . GLN A 1 193 ? -1.305 -11.557 5.985 1.00 84.38 193 GLN A N 1
ATOM 1569 C CA . GLN A 1 193 ? -0.746 -12.662 5.194 1.00 84.38 193 GLN A CA 1
ATOM 1570 C C . GLN A 1 193 ? -1.783 -13.308 4.257 1.00 84.38 193 GLN A C 1
ATOM 1572 O O . GLN A 1 193 ? -1.452 -14.265 3.560 1.00 84.38 193 GLN A O 1
ATOM 1577 N N . GLY A 1 194 ? -3.030 -12.819 4.265 1.00 82.38 194 GLY A N 1
ATOM 1578 C CA . GLY A 1 194 ? -4.118 -13.323 3.426 1.00 82.38 194 GLY A CA 1
ATOM 1579 C C . GLY A 1 194 ? -4.095 -12.756 2.004 1.00 82.38 194 GLY A C 1
ATOM 1580 O O . GLY A 1 194 ? -3.154 -12.068 1.596 1.00 82.38 194 GLY A O 1
ATOM 1581 N N . SER A 1 195 ? -5.147 -13.035 1.238 1.00 82.62 195 SER A N 1
ATOM 1582 C CA . SER A 1 195 ? -5.320 -12.492 -0.107 1.00 82.62 195 SER A CA 1
ATOM 1583 C C . SER A 1 195 ? -5.882 -11.065 -0.059 1.00 82.62 195 SER A C 1
ATOM 1585 O O . SER A 1 195 ? -6.955 -10.851 0.501 1.00 82.62 195 SER A O 1
ATOM 1587 N N . PRO A 1 196 ? -5.240 -10.070 -0.701 1.00 78.50 196 PRO A N 1
ATOM 1588 C CA . PRO A 1 196 ? -5.789 -8.714 -0.795 1.00 78.50 196 PRO A CA 1
ATOM 1589 C C . PRO A 1 196 ? -6.993 -8.610 -1.754 1.00 78.50 196 PRO A C 1
ATOM 1591 O O . PRO A 1 196 ? -7.604 -7.549 -1.860 1.00 78.50 196 PRO A O 1
ATOM 1594 N N . TYR A 1 197 ? -7.307 -9.690 -2.477 1.00 78.12 197 TYR A N 1
ATOM 1595 C CA . TYR A 1 197 ? -8.426 -9.781 -3.422 1.00 78.12 197 TYR A CA 1
ATOM 1596 C C . TYR A 1 197 ? -9.696 -10.345 -2.786 1.00 78.12 197 TYR A C 1
ATOM 1598 O O . TYR A 1 197 ? -10.768 -10.217 -3.368 1.00 78.12 197 TYR A O 1
ATOM 1606 N N . GLU A 1 198 ? -9.575 -10.972 -1.615 1.00 85.88 198 GLU A N 1
ATOM 1607 C CA . GLU A 1 198 ? -10.681 -11.626 -0.926 1.00 85.88 198 GLU A CA 1
ATOM 1608 C C . GLU A 1 198 ? -11.114 -10.747 0.258 1.00 85.88 198 GLU A C 1
ATOM 1610 O O . GLU A 1 198 ? -10.385 -10.656 1.249 1.00 85.88 198 GLU A O 1
ATOM 1615 N N . PRO A 1 199 ? -12.286 -10.084 0.193 1.00 90.56 199 PRO A N 1
ATOM 1616 C CA . PRO A 1 199 ? -12.777 -9.244 1.288 1.00 90.56 199 PRO A CA 1
ATOM 1617 C C . PRO A 1 199 ? -12.875 -9.994 2.621 1.00 90.56 199 PRO A C 1
ATOM 1619 O O . PRO A 1 199 ? -12.626 -9.420 3.677 1.00 90.56 199 PRO A O 1
ATOM 1622 N N . GLU A 1 200 ? -13.203 -11.285 2.565 1.00 90.62 200 GLU A N 1
ATOM 1623 C CA . GLU A 1 200 ? -13.353 -12.138 3.742 1.00 90.62 200 GLU A CA 1
ATOM 1624 C C . GLU A 1 200 ? -12.031 -12.295 4.507 1.00 90.62 200 GLU A C 1
ATOM 1626 O O . GLU A 1 200 ? -12.011 -12.129 5.725 1.00 90.62 200 GLU A O 1
ATOM 1631 N N . ASP A 1 201 ? -10.912 -12.504 3.805 1.00 90.81 201 ASP A N 1
ATOM 1632 C CA . ASP A 1 201 ? -9.585 -12.585 4.428 1.00 90.81 201 ASP A CA 1
ATOM 1633 C C . ASP A 1 201 ? -9.252 -11.282 5.175 1.00 90.81 201 ASP A C 1
ATOM 1635 O O . ASP A 1 201 ? -8.706 -11.302 6.281 1.00 90.81 201 ASP A O 1
ATOM 1639 N N . ILE A 1 202 ? -9.606 -10.136 4.582 1.00 92.06 202 ILE A N 1
ATOM 1640 C CA . ILE A 1 202 ? -9.374 -8.807 5.160 1.00 92.06 202 ILE A CA 1
ATOM 1641 C C . ILE A 1 202 ? -10.225 -8.611 6.423 1.00 92.06 202 ILE A C 1
ATOM 1643 O O . ILE A 1 202 ? -9.696 -8.187 7.453 1.00 92.06 202 ILE A O 1
ATOM 1647 N N . ILE A 1 203 ? -11.522 -8.940 6.376 1.00 92.94 203 ILE A N 1
ATOM 1648 C CA . ILE A 1 203 ? -12.428 -8.823 7.534 1.00 92.94 203 ILE A CA 1
ATOM 1649 C C . ILE A 1 203 ? -11.968 -9.734 8.666 1.00 92.94 203 ILE A C 1
ATOM 1651 O O . ILE A 1 203 ? -11.881 -9.288 9.812 1.00 92.94 203 ILE A O 1
ATOM 1655 N N . GLN A 1 204 ? -11.658 -10.994 8.360 1.00 91.81 204 GLN A N 1
ATOM 1656 C CA . GLN A 1 204 ? -11.197 -11.959 9.354 1.00 91.81 204 GLN A CA 1
ATOM 1657 C C . GLN A 1 204 ? -9.910 -11.488 10.023 1.00 91.81 204 GLN A C 1
ATOM 1659 O O . GLN A 1 204 ? -9.804 -11.546 11.246 1.00 91.81 204 GLN A O 1
ATOM 1664 N N . PHE A 1 205 ? -8.967 -10.951 9.246 1.00 92.88 205 PHE A N 1
ATOM 1665 C CA . PHE A 1 205 ? -7.750 -10.354 9.781 1.00 92.88 205 PHE A CA 1
ATOM 1666 C C . PHE A 1 205 ? -8.050 -9.202 10.749 1.00 92.88 205 PHE A C 1
ATOM 1668 O O . PHE A 1 205 ? -7.573 -9.220 11.883 1.00 92.88 205 PHE A O 1
ATOM 1675 N N . ILE A 1 206 ? -8.867 -8.225 10.337 1.00 93.00 206 ILE A N 1
ATOM 1676 C CA . ILE A 1 206 ? -9.225 -7.071 11.177 1.00 93.00 206 ILE A CA 1
ATOM 1677 C C . ILE A 1 206 ? -9.894 -7.546 12.471 1.00 93.00 206 ILE A C 1
ATOM 1679 O O . ILE A 1 206 ? -9.454 -7.184 13.559 1.00 93.00 206 ILE A O 1
ATOM 1683 N N . ARG A 1 207 ? -10.918 -8.401 12.367 1.00 90.62 207 ARG A N 1
ATOM 1684 C CA . ARG A 1 207 ? -11.696 -8.878 13.520 1.00 90.62 207 ARG A CA 1
ATOM 1685 C C . ARG A 1 207 ? -10.878 -9.741 14.472 1.00 90.62 207 ARG A C 1
ATOM 1687 O O . ARG A 1 207 ? -11.025 -9.599 15.685 1.00 90.62 207 ARG A O 1
ATOM 1694 N N . ALA A 1 208 ? -9.998 -10.597 13.952 1.00 89.44 208 ALA A N 1
ATOM 1695 C CA . ALA A 1 208 ? -9.133 -11.431 14.778 1.00 89.44 208 ALA A CA 1
ATOM 1696 C C . ALA A 1 208 ? -8.254 -10.570 15.693 1.00 89.44 208 ALA A C 1
ATOM 1698 O O . ALA A 1 208 ? -8.272 -10.756 16.909 1.00 89.44 208 ALA A O 1
ATOM 1699 N N . TYR A 1 209 ? -7.550 -9.581 15.140 1.00 88.06 209 TYR A N 1
ATOM 1700 C CA . TYR A 1 209 ? -6.656 -8.737 15.935 1.00 88.06 209 TYR A CA 1
ATOM 1701 C C . TYR A 1 209 ? -7.383 -7.688 16.765 1.00 88.06 209 TYR A C 1
ATOM 1703 O O . TYR A 1 209 ? -6.936 -7.366 17.865 1.00 88.06 209 TYR A O 1
ATOM 1711 N N . HIS A 1 210 ? -8.530 -7.214 16.290 1.00 87.38 210 HIS A N 1
ATOM 1712 C CA . HIS A 1 210 ? -9.392 -6.356 17.081 1.00 87.38 210 HIS A CA 1
ATOM 1713 C C . HIS A 1 210 ? -9.885 -7.070 18.348 1.00 87.38 210 HIS A C 1
ATOM 1715 O O . HIS A 1 210 ? -9.756 -6.538 19.447 1.00 87.38 210 HIS A O 1
ATOM 1721 N N . SER A 1 211 ? -10.346 -8.323 18.233 1.00 82.38 211 SER A N 1
ATOM 1722 C CA . SER A 1 211 ? -10.819 -9.110 19.384 1.00 82.38 211 SER A CA 1
ATOM 1723 C C . SER A 1 211 ? -9.744 -9.315 20.462 1.00 82.38 211 SER A C 1
ATOM 1725 O O . SER A 1 211 ? -10.048 -9.329 21.656 1.00 82.38 211 SER A O 1
ATOM 1727 N N . MET A 1 212 ? -8.467 -9.376 20.065 1.00 76.50 212 MET A N 1
ATOM 1728 C CA . MET A 1 212 ? -7.337 -9.527 20.987 1.00 76.50 212 MET A CA 1
ATOM 1729 C C . MET A 1 212 ? -7.129 -8.318 21.911 1.00 76.50 212 MET A C 1
ATOM 1731 O O . MET A 1 212 ? -6.523 -8.472 22.972 1.00 76.50 212 MET A O 1
ATOM 1735 N N . ARG A 1 213 ? -7.668 -7.131 21.591 1.00 72.94 213 ARG A N 1
ATOM 1736 C CA . ARG A 1 213 ? -7.579 -5.947 22.473 1.00 72.94 213 ARG A CA 1
ATOM 1737 C C . ARG A 1 213 ? -8.300 -6.148 23.815 1.00 72.94 213 ARG A C 1
ATOM 1739 O O . ARG A 1 213 ? -7.958 -5.511 24.815 1.00 72.94 213 ARG A O 1
ATOM 1746 N N . HIS A 1 214 ? -9.288 -7.041 23.836 1.00 67.12 214 HIS A N 1
ATOM 1747 C CA . HIS A 1 214 ? -10.090 -7.370 25.014 1.00 67.12 214 HIS A CA 1
ATOM 1748 C C . HIS A 1 214 ? -9.464 -8.464 25.879 1.00 67.12 214 HIS A C 1
ATOM 1750 O O . HIS A 1 214 ? -9.915 -8.672 27.001 1.00 67.12 214 HIS A O 1
ATOM 1756 N N . VAL A 1 215 ? -8.431 -9.153 25.384 1.00 68.06 215 VAL A N 1
ATOM 1757 C CA . VAL A 1 215 ? -7.736 -10.182 26.158 1.00 68.06 215 VAL A CA 1
ATOM 1758 C C . VAL A 1 215 ? -6.953 -9.501 27.279 1.00 68.06 215 VAL A C 1
ATOM 1760 O O . VAL A 1 215 ? -6.178 -8.569 27.045 1.00 68.06 215 VAL A O 1
ATOM 1763 N N . GLU A 1 216 ? -7.199 -9.939 28.511 1.00 60.16 216 GLU A N 1
ATOM 1764 C CA . GLU A 1 216 ? -6.472 -9.485 29.692 1.00 60.16 216 GLU A CA 1
ATOM 1765 C C . GLU A 1 216 ? -5.041 -10.025 29.662 1.00 60.16 216 GLU A C 1
ATOM 1767 O O . GLU A 1 216 ? -4.819 -11.217 29.434 1.00 60.16 216 GLU A O 1
ATOM 1772 N N . ILE A 1 217 ? -4.063 -9.154 29.911 1.00 61.25 217 ILE A N 1
ATOM 1773 C CA . ILE A 1 217 ? -2.687 -9.587 30.138 1.00 61.25 217 ILE A CA 1
ATOM 1774 C C . ILE A 1 217 ? -2.550 -9.898 31.629 1.00 61.25 217 ILE A C 1
ATOM 1776 O O . ILE A 1 217 ? -2.870 -9.035 32.454 1.00 61.25 217 ILE A O 1
ATOM 1780 N N . PRO A 1 218 ? -2.044 -11.085 32.006 1.00 53.81 218 PRO A N 1
ATOM 1781 C CA . PRO A 1 218 ? -1.719 -11.377 33.395 1.00 53.81 218 PRO A CA 1
ATOM 1782 C C . PRO A 1 218 ? -0.789 -10.296 33.968 1.00 53.81 218 PRO A C 1
ATOM 1784 O O . PRO A 1 218 ? 0.337 -10.136 33.507 1.00 53.81 218 PRO A O 1
ATOM 1787 N N . GLY A 1 219 ? -1.269 -9.554 34.969 1.00 59.12 219 GLY A N 1
ATOM 1788 C CA . GLY A 1 219 ? -0.508 -8.497 35.648 1.00 59.12 219 GLY A CA 1
ATOM 1789 C C . GLY A 1 219 ? -0.806 -7.054 35.219 1.00 59.12 219 GLY A C 1
ATOM 1790 O O . GLY A 1 219 ? -0.368 -6.150 35.922 1.00 59.12 219 GLY A O 1
ATOM 1791 N N . GLU A 1 220 ? -1.576 -6.811 34.150 1.00 59.81 220 GLU A N 1
ATOM 1792 C CA . GLU A 1 220 ? -1.972 -5.444 33.734 1.00 59.81 220 GLU A CA 1
ATOM 1793 C C . GLU A 1 220 ? -3.413 -5.057 34.110 1.00 59.81 220 GLU A C 1
ATOM 1795 O O . GLU A 1 220 ? -3.853 -3.946 33.824 1.00 59.81 220 GLU A O 1
ATOM 1800 N N . GLY A 1 221 ? -4.153 -5.955 34.764 1.00 56.97 221 GLY A N 1
ATOM 1801 C CA . GLY A 1 221 ? -5.565 -5.742 35.082 1.00 56.97 221 GLY A CA 1
ATOM 1802 C C . GLY A 1 221 ? -6.503 -5.927 33.875 1.00 56.97 221 GLY A C 1
ATOM 1803 O O . GLY A 1 221 ? -6.053 -6.262 32.769 1.00 56.97 221 GLY A O 1
ATOM 1804 N N . PRO A 1 222 ? -7.823 -5.765 34.091 1.00 56.22 222 PRO A N 1
ATOM 1805 C CA . PRO A 1 222 ? -8.830 -5.948 33.052 1.00 56.22 222 PRO A CA 1
ATOM 1806 C C . PRO A 1 222 ? -8.621 -4.968 31.896 1.00 56.22 222 PRO A C 1
ATOM 1808 O O . PRO A 1 222 ? -8.163 -3.841 32.092 1.00 56.22 222 PRO A O 1
ATOM 1811 N N . SER A 1 223 ? -8.945 -5.389 30.669 1.00 53.41 223 SER A N 1
ATOM 1812 C CA . SER A 1 223 ? -8.828 -4.491 29.518 1.00 53.41 223 SER A CA 1
ATOM 1813 C C . SER A 1 223 ? -9.753 -3.281 29.711 1.00 53.41 223 SER A C 1
ATOM 1815 O O . SER A 1 223 ? -10.938 -3.470 29.999 1.00 53.41 223 SER A O 1
ATOM 1817 N N . PRO A 1 224 ? -9.291 -2.039 29.469 1.00 58.66 224 PRO A N 1
ATOM 1818 C CA . PRO A 1 224 ? -10.180 -0.873 29.475 1.00 58.66 224 PRO A CA 1
ATOM 1819 C C . PRO A 1 224 ? -11.266 -0.967 28.387 1.00 58.66 224 PRO A C 1
ATOM 1821 O O . PRO A 1 224 ? -12.242 -0.222 28.411 1.00 58.66 224 PRO A O 1
ATOM 1824 N N . PHE A 1 225 ? -11.118 -1.906 27.445 1.00 56.91 225 PHE A N 1
ATOM 1825 C CA . PHE A 1 225 ? -12.076 -2.184 26.381 1.00 56.91 225 PHE A CA 1
ATOM 1826 C C . PHE A 1 225 ? -12.988 -3.380 26.679 1.00 56.91 225 PHE A C 1
ATOM 1828 O O . PHE A 1 225 ? -13.952 -3.599 25.952 1.00 56.91 225 PHE A O 1
ATOM 1835 N N . SER A 1 226 ? -12.731 -4.192 27.711 1.00 55.84 226 SER A N 1
ATOM 1836 C CA . SER A 1 226 ? -13.642 -5.275 28.115 1.00 55.84 226 SER A CA 1
ATOM 1837 C C . SER A 1 226 ? -14.793 -4.722 28.957 1.00 55.84 226 SER A C 1
ATOM 1839 O O . SER A 1 226 ? -14.902 -5.010 30.144 1.00 55.84 226 SER A O 1
ATOM 1841 N N . LYS A 1 227 ? -15.671 -3.914 28.352 1.00 52.00 227 LYS A N 1
ATOM 1842 C CA . LYS A 1 227 ? -16.958 -3.590 28.978 1.00 52.00 227 LYS A CA 1
ATOM 1843 C C . LYS A 1 227 ? -17.889 -4.791 28.821 1.00 52.00 227 LYS A C 1
ATOM 1845 O O . LYS A 1 227 ? -18.231 -5.173 27.703 1.00 52.00 227 LYS A O 1
ATOM 1850 N N . LYS A 1 228 ? -18.313 -5.387 29.940 1.00 47.56 228 LYS A N 1
ATOM 1851 C CA . LYS A 1 228 ? -19.493 -6.258 29.944 1.00 47.56 228 LYS A CA 1
ATOM 1852 C C . LYS A 1 228 ? -20.710 -5.372 29.641 1.00 47.56 228 LYS A C 1
ATOM 1854 O O . LYS A 1 228 ? -20.857 -4.345 30.302 1.00 47.56 228 LYS A O 1
ATOM 1859 N N . PRO A 1 229 ? -21.569 -5.726 28.671 1.00 49.69 229 PRO A N 1
ATOM 1860 C CA . PRO A 1 229 ? -22.720 -4.901 28.297 1.00 49.69 229 PRO A CA 1
ATOM 1861 C C . PRO A 1 229 ? -23.653 -4.597 29.483 1.00 49.69 229 PRO A C 1
ATOM 1863 O O . PRO A 1 229 ? -24.208 -3.506 29.545 1.00 49.69 229 PRO A O 1
ATOM 1866 N N . ASP A 1 230 ? -23.721 -5.486 30.477 1.00 48.97 230 ASP A N 1
ATOM 1867 C CA . ASP A 1 230 ? -24.561 -5.312 31.670 1.00 48.97 230 ASP A CA 1
ATOM 1868 C C . ASP A 1 230 ? -24.056 -4.242 32.662 1.00 48.97 230 ASP A C 1
ATOM 1870 O O . ASP A 1 230 ? -24.810 -3.820 33.532 1.00 48.97 230 ASP A O 1
ATOM 1874 N N . GLN A 1 231 ? -22.803 -3.775 32.553 1.00 45.03 231 GLN A N 1
ATOM 1875 C CA . GLN A 1 231 ? -22.247 -2.760 33.465 1.00 45.03 231 GLN A CA 1
ATOM 1876 C C . GLN A 1 231 ? -22.473 -1.315 33.003 1.00 45.03 231 GLN A C 1
ATOM 1878 O O . GLN A 1 231 ? -22.529 -0.432 33.853 1.00 45.03 231 GLN A O 1
ATOM 1883 N N . LYS A 1 232 ? -22.685 -1.059 31.701 1.00 46.41 232 LYS A N 1
ATOM 1884 C CA . LYS A 1 232 ? -23.003 0.302 31.215 1.00 46.41 232 LYS A CA 1
ATOM 1885 C C . LYS A 1 232 ? -24.315 0.829 31.808 1.00 46.41 232 LYS A C 1
ATOM 1887 O O . LYS A 1 232 ? -24.372 1.974 32.226 1.00 46.41 232 LYS A O 1
ATOM 1892 N N . LEU A 1 233 ? -25.321 -0.041 31.921 1.00 46.97 233 LEU A N 1
ATOM 1893 C CA . LEU A 1 233 ? -26.617 0.287 32.524 1.00 46.97 233 LEU A CA 1
ATOM 1894 C C . LEU A 1 233 ? -26.535 0.580 34.025 1.00 46.97 233 LEU A C 1
ATOM 1896 O O . LEU A 1 233 ? -27.426 1.238 34.539 1.00 46.97 233 LEU A O 1
ATOM 1900 N N . HIS A 1 234 ? -25.514 0.078 34.728 1.00 45.66 234 HIS A N 1
ATOM 1901 C CA . HIS A 1 234 ? -25.372 0.296 36.166 1.00 45.66 234 HIS A CA 1
ATOM 1902 C C . HIS A 1 234 ? -24.525 1.535 36.489 1.00 45.66 234 HIS A C 1
ATOM 1904 O O . HIS A 1 234 ? -24.797 2.201 37.480 1.00 45.66 234 HIS A O 1
ATOM 1910 N N . GLU A 1 235 ? -23.519 1.850 35.666 1.00 45.50 235 GLU A N 1
ATOM 1911 C CA . GLU A 1 235 ? -22.725 3.079 35.809 1.00 45.50 235 GLU A CA 1
ATOM 1912 C C . GLU A 1 235 ? -23.549 4.322 35.439 1.00 45.50 235 GLU A C 1
ATOM 1914 O O . GLU A 1 235 ? -23.527 5.295 36.183 1.00 45.50 235 GLU A O 1
ATOM 1919 N N . GLU A 1 236 ? -24.354 4.268 34.370 1.00 52.34 236 GLU A N 1
ATOM 1920 C CA . GLU A 1 236 ? -25.239 5.383 33.991 1.00 52.34 236 GLU A CA 1
ATOM 1921 C C . GLU A 1 236 ? -26.332 5.640 35.044 1.00 52.34 236 GLU A C 1
ATOM 1923 O O . GLU A 1 236 ? -26.643 6.794 35.329 1.00 52.34 236 GLU A O 1
ATOM 1928 N N . THR A 1 237 ? -26.866 4.595 35.692 1.00 53.78 237 THR A N 1
ATOM 1929 C CA . THR A 1 237 ? -27.828 4.774 36.794 1.00 53.78 237 THR A CA 1
ATOM 1930 C C . THR A 1 237 ? -27.175 5.239 38.090 1.00 53.78 237 THR A C 1
ATOM 1932 O O . THR A 1 237 ? -27.790 6.010 38.817 1.00 53.78 237 THR A O 1
ATOM 1935 N N . LEU A 1 238 ? -25.938 4.823 38.383 1.00 51.69 238 LEU A N 1
ATOM 1936 C CA . LEU A 1 238 ? -25.190 5.308 39.548 1.00 51.69 238 LEU A CA 1
ATOM 1937 C C . LEU A 1 238 ? -24.831 6.790 39.413 1.00 51.69 238 LEU A C 1
ATOM 1939 O O . LEU A 1 238 ? -24.952 7.517 40.396 1.00 51.69 238 LEU A O 1
ATOM 1943 N N . ASP A 1 239 ? -24.448 7.246 38.219 1.00 50.78 239 ASP A N 1
ATOM 1944 C CA . ASP A 1 239 ? -24.148 8.659 37.963 1.00 50.78 239 ASP A CA 1
ATOM 1945 C C . ASP A 1 239 ? -25.420 9.531 38.000 1.00 50.78 239 ASP A C 1
ATOM 1947 O O . ASP A 1 239 ? -25.390 10.633 38.553 1.00 50.78 239 ASP A O 1
ATOM 1951 N N . GLU A 1 240 ? -26.561 9.035 37.500 1.00 56.34 240 GLU A N 1
ATOM 1952 C CA . GLU A 1 240 ? -27.857 9.725 37.630 1.00 56.34 240 GLU A CA 1
ATOM 1953 C C . GLU A 1 240 ? -28.372 9.752 39.084 1.00 56.34 240 GLU A C 1
ATOM 1955 O O . GLU A 1 240 ? -28.895 10.777 39.531 1.00 56.34 240 GLU A O 1
ATOM 1960 N N . GLU A 1 241 ? -28.193 8.674 39.856 1.00 54.66 241 GLU A N 1
ATOM 1961 C CA . GLU A 1 241 ? -28.568 8.626 41.278 1.00 54.66 241 GLU A CA 1
ATOM 1962 C C . GLU A 1 241 ? -27.652 9.500 42.153 1.00 54.66 241 GLU A C 1
ATOM 1964 O O . GLU A 1 241 ? -28.142 10.175 43.061 1.00 54.66 241 GLU A O 1
ATOM 1969 N N . LEU A 1 242 ? -26.345 9.557 41.866 1.00 54.75 242 LEU A N 1
ATOM 1970 C CA . LEU A 1 242 ? -25.393 10.446 42.548 1.00 54.75 242 LEU A CA 1
ATOM 1971 C C . LEU A 1 242 ? -25.665 11.924 42.240 1.00 54.75 242 LEU A C 1
ATOM 1973 O O . LEU A 1 242 ? -25.609 12.751 43.152 1.00 54.75 242 LEU A O 1
ATOM 1977 N N . ALA A 1 243 ? -26.021 12.259 40.996 1.00 52.91 243 ALA A N 1
ATOM 1978 C CA . ALA A 1 243 ? -26.433 13.614 40.630 1.00 52.91 243 ALA A CA 1
ATOM 1979 C C . ALA A 1 243 ? -27.739 14.023 41.339 1.00 52.91 243 ALA A C 1
ATOM 1981 O O . ALA A 1 243 ? -27.827 15.117 41.894 1.00 52.91 243 ALA A O 1
ATOM 1982 N N . ALA A 1 244 ? -28.721 13.119 41.423 1.00 55.81 244 ALA A N 1
ATOM 1983 C CA . ALA A 1 244 ? -29.980 13.372 42.127 1.00 55.81 244 ALA A CA 1
ATOM 1984 C C . ALA A 1 244 ? -29.830 13.456 43.662 1.00 55.81 244 ALA A C 1
ATOM 1986 O O . ALA A 1 244 ? -30.624 14.126 44.330 1.00 55.81 244 ALA A O 1
ATOM 1987 N N . LEU A 1 245 ? -28.826 12.786 44.239 1.00 50.31 245 LEU A N 1
ATOM 1988 C CA . LEU A 1 245 ? -28.474 12.899 45.660 1.00 50.31 245 LEU A CA 1
ATOM 1989 C C . LEU A 1 245 ? -27.699 14.190 45.968 1.00 50.31 245 LEU A C 1
ATOM 1991 O O . LEU A 1 245 ? -27.893 14.762 47.038 1.00 50.31 245 LEU A O 1
ATOM 1995 N N . SER A 1 246 ? -26.887 14.682 45.027 1.00 48.44 246 SER A N 1
ATOM 1996 C CA . SER A 1 246 ? -26.189 15.971 45.139 1.00 48.44 246 SER A CA 1
ATOM 1997 C C . SER A 1 246 ? -27.149 17.166 45.144 1.00 48.44 246 SER A C 1
ATOM 1999 O O . SER A 1 246 ? -26.882 18.150 45.825 1.00 48.44 246 SER A O 1
ATOM 2001 N N . ASP A 1 247 ? -28.267 17.081 44.420 1.00 51.50 247 ASP A N 1
ATOM 2002 C CA . ASP A 1 247 ? -29.247 18.174 44.313 1.00 51.50 247 ASP A CA 1
ATOM 2003 C C . ASP A 1 247 ? -30.219 18.265 45.510 1.00 51.50 247 ASP A C 1
ATOM 2005 O O . ASP A 1 247 ? -30.974 19.232 45.621 1.00 51.50 247 ASP A O 1
ATOM 2009 N N . ASN A 1 248 ? -30.217 17.276 46.414 1.00 54.31 248 ASN A N 1
ATOM 2010 C CA . ASN A 1 248 ? -31.108 17.222 47.584 1.00 54.31 248 ASN A CA 1
ATOM 2011 C C . ASN A 1 248 ? -30.418 17.518 48.925 1.00 54.31 248 ASN A C 1
ATOM 2013 O O . ASN A 1 248 ? -31.094 17.513 49.954 1.00 54.31 248 ASN A O 1
ATOM 2017 N N . LEU A 1 249 ? -29.111 17.780 48.928 1.00 54.47 249 LEU A N 1
ATOM 2018 C CA . LEU A 1 249 ? -28.386 18.210 50.123 1.00 54.47 249 LEU A CA 1
ATOM 2019 C C . LEU A 1 249 ? -28.525 19.728 50.267 1.00 54.47 249 LEU A C 1
ATOM 2021 O O . LEU A 1 249 ? -28.225 20.481 49.340 1.00 54.47 249 LEU A O 1
ATOM 2025 N N . THR A 1 250 ? -29.000 20.193 51.421 1.00 60.91 250 THR A N 1
ATOM 2026 C CA . THR A 1 250 ? -28.991 21.630 51.723 1.00 60.91 250 THR A CA 1
ATOM 2027 C C . THR A 1 250 ? -27.565 22.084 52.042 1.00 60.91 250 THR A C 1
ATOM 2029 O O . THR A 1 250 ? -26.750 21.303 52.531 1.00 60.91 250 THR A O 1
ATOM 2032 N N . ASP A 1 251 ? -27.256 23.363 51.801 1.00 55.88 251 ASP A N 1
ATOM 2033 C CA . ASP A 1 251 ? -25.920 23.939 52.043 1.00 55.88 251 ASP A CA 1
ATOM 2034 C C . ASP A 1 251 ? -25.399 23.687 53.481 1.00 55.88 251 ASP A C 1
ATOM 2036 O O . ASP A 1 251 ? -24.191 23.617 53.704 1.00 55.88 251 ASP A O 1
ATOM 2040 N N . GLU A 1 252 ? -26.300 23.483 54.451 1.00 59.69 252 GLU A N 1
ATOM 2041 C CA . GLU A 1 252 ? -25.973 23.143 55.844 1.00 59.69 252 GLU A CA 1
ATOM 2042 C C . GLU A 1 252 ? -25.430 21.706 56.009 1.00 59.69 252 GLU A C 1
ATOM 2044 O O . GLU A 1 252 ? -24.517 21.480 56.802 1.00 59.69 252 GLU A O 1
ATOM 2049 N N . GLU A 1 253 ? -25.923 20.732 55.235 1.00 57.22 253 GLU A N 1
ATOM 2050 C CA . GLU A 1 253 ? -25.464 19.332 55.293 1.00 57.22 253 GLU A CA 1
ATOM 2051 C C . GLU A 1 253 ? -24.103 19.152 54.595 1.00 57.22 253 GLU A C 1
ATOM 2053 O O . GLU A 1 253 ? -23.290 18.307 54.989 1.00 57.22 253 GLU A O 1
ATOM 2058 N N . ILE A 1 254 ? -23.812 19.999 53.601 1.00 58.59 254 ILE A N 1
ATOM 2059 C CA . ILE A 1 254 ? -22.516 20.053 52.911 1.00 58.59 254 ILE A CA 1
ATOM 2060 C C . ILE A 1 254 ? -21.428 20.599 53.852 1.00 58.59 254 ILE A C 1
ATOM 2062 O O . ILE A 1 254 ? -20.330 20.036 53.910 1.00 58.59 254 ILE A O 1
ATOM 2066 N N . GLU A 1 255 ? -21.723 21.627 54.658 1.00 59.75 255 GLU A N 1
ATOM 2067 C CA . GLU A 1 255 ? -20.767 22.156 55.645 1.00 59.75 255 GLU A CA 1
ATOM 2068 C C . GLU A 1 255 ? -20.431 21.145 56.759 1.00 59.75 255 GLU A C 1
ATOM 2070 O O . GLU A 1 255 ? -19.266 21.053 57.169 1.00 59.75 255 GLU A O 1
ATOM 2075 N N . GLU A 1 256 ? -21.396 20.343 57.226 1.00 64.94 256 GLU A N 1
ATOM 2076 C CA . GLU A 1 256 ? -21.136 19.299 58.231 1.00 64.94 256 GLU A CA 1
ATOM 2077 C C . GLU A 1 256 ? -20.252 18.165 57.685 1.00 64.94 256 GLU A C 1
ATOM 2079 O O . GLU A 1 256 ? -19.325 17.711 58.370 1.00 64.94 256 GLU A O 1
ATOM 2084 N N . LEU A 1 257 ? -20.472 17.744 56.434 1.00 58.16 257 LEU A N 1
ATOM 2085 C CA . LEU A 1 257 ? -19.649 16.731 55.762 1.00 58.16 257 LEU A CA 1
ATOM 2086 C C . LEU A 1 257 ? -18.225 17.233 55.483 1.00 58.16 257 LEU A C 1
ATOM 2088 O O . LEU A 1 257 ? -17.255 16.499 55.703 1.00 58.16 257 LEU A O 1
ATOM 2092 N N . GLU A 1 258 ? -18.064 18.498 55.087 1.00 60.31 258 GLU A N 1
ATOM 2093 C CA . GLU A 1 258 ? -16.743 19.114 54.927 1.00 60.31 258 GLU A CA 1
ATOM 2094 C C . GLU A 1 258 ? -15.994 19.283 56.260 1.00 60.31 258 GLU A C 1
ATOM 2096 O O . GLU A 1 258 ? -14.761 19.169 56.304 1.00 60.31 258 GLU A O 1
ATOM 2101 N N . ALA A 1 259 ? -16.708 19.555 57.356 1.00 61.72 259 ALA A N 1
ATOM 2102 C CA . ALA A 1 259 ? -16.126 19.637 58.695 1.00 61.72 259 ALA A CA 1
ATOM 2103 C C . ALA A 1 259 ? -15.671 18.256 59.206 1.00 61.72 259 ALA A C 1
ATOM 2105 O O . ALA A 1 259 ? -14.597 18.134 59.806 1.00 61.72 259 ALA A O 1
ATOM 2106 N N . LEU A 1 260 ? -16.437 17.200 58.910 1.00 61.34 260 LEU A N 1
ATOM 2107 C CA . LEU A 1 260 ? -16.064 15.809 59.182 1.00 61.34 260 LEU A CA 1
ATOM 2108 C C . LEU A 1 260 ? -14.850 15.366 58.353 1.00 61.34 260 LEU A C 1
ATOM 2110 O O . LEU A 1 260 ? -13.907 14.804 58.914 1.00 61.34 260 LEU A O 1
ATOM 2114 N N . ALA A 1 261 ? -14.805 15.686 57.057 1.00 54.78 261 ALA A N 1
ATOM 2115 C CA . ALA A 1 261 ? -13.672 15.362 56.186 1.00 54.78 261 ALA A CA 1
ATOM 2116 C C . ALA A 1 261 ? -12.365 16.057 56.625 1.00 54.78 261 ALA A C 1
ATOM 2118 O O . ALA A 1 261 ? -11.289 15.447 56.603 1.00 54.78 261 ALA A O 1
ATOM 2119 N N . ARG A 1 262 ? -12.451 17.302 57.121 1.00 55.62 262 ARG A N 1
ATOM 2120 C CA . ARG A 1 262 ? -11.305 18.025 57.708 1.00 55.62 262 ARG A CA 1
ATOM 2121 C C . ARG A 1 262 ? -10.795 17.390 59.005 1.00 55.62 262 ARG A C 1
ATOM 2123 O O . ARG A 1 262 ? -9.586 17.392 59.230 1.00 55.62 262 ARG A O 1
ATOM 2130 N N . ASN A 1 263 ? -11.674 16.806 59.822 1.00 53.47 263 ASN A N 1
ATOM 2131 C CA . ASN A 1 263 ? -11.283 16.090 61.044 1.00 53.47 263 ASN A CA 1
ATOM 2132 C C . ASN A 1 263 ? -10.653 14.711 60.777 1.00 53.47 263 ASN A C 1
ATOM 2134 O O . ASN A 1 263 ? -9.917 14.210 61.626 1.00 53.47 263 ASN A O 1
ATOM 2138 N N . VAL A 1 264 ? -10.894 14.114 59.604 1.00 53.50 264 VAL A N 1
ATOM 2139 C CA . VAL A 1 264 ? -10.306 12.822 59.192 1.00 53.50 264 VAL A CA 1
ATOM 2140 C C . VAL A 1 264 ? -9.016 12.998 58.364 1.00 53.50 264 VAL A C 1
ATOM 2142 O O . VAL A 1 264 ? -8.280 12.040 58.143 1.00 53.50 264 VAL A O 1
ATOM 2145 N N . GLY A 1 265 ? -8.654 14.233 57.997 1.00 46.03 265 GLY A N 1
ATOM 2146 C CA . GLY A 1 265 ? -7.328 14.556 57.458 1.00 46.03 265 GLY A CA 1
ATOM 2147 C C . GLY A 1 265 ? -7.133 14.280 55.964 1.00 46.03 265 GLY A C 1
ATOM 2148 O O . GLY A 1 265 ? -5.999 14.053 55.542 1.00 46.03 265 GLY A O 1
ATOM 2149 N N . ILE A 1 266 ? -8.195 14.332 55.154 1.00 47.31 266 ILE A N 1
ATOM 2150 C CA . ILE A 1 266 ? -8.082 14.256 53.688 1.00 47.31 266 ILE A CA 1
ATOM 2151 C C . ILE A 1 266 ? -7.840 15.673 53.141 1.00 47.31 266 ILE A C 1
ATOM 2153 O O . ILE A 1 266 ? -8.587 16.606 53.439 1.00 47.31 266 ILE A O 1
ATOM 2157 N N . LYS A 1 267 ? -6.745 15.866 52.394 1.00 44.41 267 LYS A N 1
ATOM 2158 C CA . LYS A 1 267 ? -6.374 17.164 51.807 1.00 44.41 267 LYS A CA 1
ATOM 2159 C C . LYS A 1 267 ? -7.075 17.378 50.467 1.00 44.41 267 LYS A C 1
ATOM 2161 O O . LYS A 1 267 ? -7.252 16.447 49.696 1.00 44.41 267 LYS A O 1
ATOM 2166 N N . ARG A 1 268 ? -7.386 18.646 50.189 1.00 42.09 268 ARG A N 1
ATOM 2167 C CA . ARG A 1 268 ? -8.172 19.175 49.058 1.00 42.09 268 ARG A CA 1
ATOM 2168 C C . ARG A 1 268 ? -7.598 18.928 47.648 1.00 42.09 268 ARG A C 1
ATOM 2170 O O . ARG A 1 268 ? -8.148 19.459 46.697 1.00 42.09 268 ARG A O 1
ATOM 2177 N N . ASP A 1 269 ? -6.519 18.163 47.516 1.00 43.22 269 ASP A N 1
ATOM 2178 C CA . ASP A 1 269 ? -5.878 17.874 46.225 1.00 43.22 269 ASP A CA 1
ATOM 2179 C C . ASP A 1 269 ? -6.336 16.525 45.627 1.00 43.22 269 ASP A C 1
ATOM 2181 O O . ASP A 1 269 ? -5.816 16.105 44.596 1.00 43.22 269 ASP A O 1
ATOM 2185 N N . GLU A 1 270 ? -7.302 15.846 46.259 1.00 46.59 270 GLU A N 1
ATOM 2186 C CA . GLU A 1 270 ? -7.872 14.564 45.801 1.00 46.59 270 GLU A CA 1
ATOM 2187 C C . GLU A 1 270 ? -9.410 14.596 45.652 1.00 46.59 270 GLU A C 1
ATOM 2189 O O . GLU A 1 270 ? -10.066 13.560 45.758 1.00 46.59 270 GLU A O 1
ATOM 2194 N N . LEU A 1 271 ? -9.982 15.779 45.394 1.00 40.81 271 LEU A N 1
ATOM 2195 C CA . LEU A 1 271 ? -11.346 15.940 44.869 1.00 40.81 271 LEU A CA 1
ATOM 2196 C C . LEU A 1 271 ? -11.286 16.527 43.458 1.00 40.81 271 LEU A C 1
ATOM 2198 O O . LEU A 1 271 ? -10.659 17.601 43.307 1.00 40.81 271 LEU A O 1
#

Foldseek 3Di:
DVVCLQAQADPLQPVWDKDDDPPAREIETEDSQFDDDPVSVVVVVVCCVPVPDDGQYHWYFDDDAPVCLPVGHDPVSLVVQVVVVVVVCVVVVDDCPQAPEDAQVRCCCVLPPDLAKEKEWEAAPRGNLRVLLVVLVVVCVVVCVCVVCPPPHYHHYYYHVSGHRDDDPDRPGTPGWIWIAHSVRNVDIDTQPDNSNDSVSVSCVVVVVSVCQQDDDVPPDGRPPPDDPVVVVVVVVVVVVVVVVVVPDDPVNVVVVVVVVVVVPDDPPPD

Radius of gyration: 26.03 Å; chains: 1; bounding box: 54×46×82 Å